Protein AF-A0A843EDJ7-F1 (afdb_monomer)

Mean predicted aligned error: 5.67 Å

Radius of gyration: 24.54 Å; Cα contacts (8 Å, |Δi|>4): 533; chains: 1; bounding box: 53×50×72 Å

Secondary structure (DSSP, 8-state):
-GGG--SHHHHHHHHHHHHHHT--HHHHHHHHHHHHHHHHTT-B--STTT--B-HHHHHHHHHHHTSHHHHHHHHTT--TTEEE-SS---S---SSEEEB-SS-TT-BTTTT--HHHHHHHHHHHHHHHHS--GGGTSPPPPPPPPHHHHHHHHHHHT-EEEEEEEEPPSS-HHHHHHHHHHHHHHHHHHHHHTT--EEEEEEEE-SSEEEEEEEES-SB--SEEEEEEEETTSTTHHHHHHHHTT-TT---EEETTEEEEEEE-S-SBHHHHHHHHGGGS---TTS-GGG-EEEEHHHHHHHS-HHHHHHHHS---TT--

pLDDT: mean 93.81, std 7.95, range [43.75, 98.75]

Structure (mmCIF, N/CA/C/O backbone):
data_AF-A0A843EDJ7-F1
#
_entry.id   AF-A0A843EDJ7-F1
#
loop_
_atom_site.group_PDB
_atom_site.id
_atom_site.type_symbol
_atom_site.label_atom_id
_atom_site.label_alt_id
_atom_site.label_comp_id
_atom_site.label_asym_id
_atom_site.label_entity_id
_atom_site.label_seq_id
_atom_site.pdbx_PDB_ins_code
_atom_site.Cartn_x
_atom_site.Cartn_y
_atom_site.Cartn_z
_atom_site.occupancy
_atom_site.B_iso_or_equiv
_atom_site.auth_seq_id
_atom_site.auth_comp_id
_atom_site.auth_asym_id
_atom_site.auth_atom_id
_atom_site.pdbx_PDB_model_num
ATOM 1 N N . THR A 1 1 ? -25.931 28.142 12.459 1.00 43.75 1 THR A N 1
ATOM 2 C CA . THR A 1 1 ? -26.693 27.066 11.787 1.00 43.75 1 THR A CA 1
ATOM 3 C C . THR A 1 1 ? -25.743 26.273 10.904 1.00 43.75 1 THR A C 1
ATOM 5 O O . THR A 1 1 ? -24.785 26.873 10.424 1.00 43.75 1 THR A O 1
ATOM 8 N N . PRO A 1 2 ? -25.980 24.969 10.667 1.00 52.38 2 PRO A N 1
ATOM 9 C CA . PRO A 1 2 ? -25.147 24.134 9.782 1.00 52.38 2 PRO A CA 1
ATOM 10 C C . PRO A 1 2 ? -24.945 24.718 8.366 1.00 52.38 2 PRO A C 1
ATOM 12 O O . PRO A 1 2 ? -23.978 24.397 7.685 1.00 52.38 2 PRO A O 1
ATOM 15 N N . ASN A 1 3 ? -25.801 25.664 7.959 1.00 47.88 3 ASN A N 1
ATOM 16 C CA . ASN A 1 3 ? -25.783 26.363 6.668 1.00 47.88 3 ASN A CA 1
ATOM 17 C C . ASN A 1 3 ? -24.549 27.248 6.367 1.00 47.88 3 ASN A C 1
ATOM 19 O O . ASN A 1 3 ? -24.517 27.863 5.304 1.00 47.88 3 ASN A O 1
ATOM 23 N N . HIS A 1 4 ? -23.540 27.337 7.244 1.00 52.66 4 HIS A N 1
ATOM 24 C CA . HIS A 1 4 ? -22.309 28.117 6.996 1.00 52.66 4 HIS A CA 1
ATOM 25 C C . HIS A 1 4 ? -21.011 27.296 7.012 1.00 52.66 4 HIS A C 1
ATOM 27 O O . HIS A 1 4 ? -19.921 27.864 7.020 1.00 52.66 4 HIS A O 1
ATOM 33 N N . ILE A 1 5 ? -21.105 25.969 6.969 1.00 57.78 5 ILE A N 1
ATOM 34 C CA . ILE A 1 5 ? -19.938 25.091 6.880 1.00 57.78 5 ILE A CA 1
ATOM 35 C C . ILE A 1 5 ? -19.311 25.205 5.478 1.00 57.78 5 ILE A C 1
ATOM 37 O O . ILE A 1 5 ? -19.917 24.784 4.493 1.00 57.78 5 ILE A O 1
ATOM 41 N N . ARG A 1 6 ? -18.090 25.751 5.376 1.00 56.22 6 ARG A N 1
ATOM 42 C CA . ARG A 1 6 ? -17.356 25.881 4.098 1.00 56.22 6 ARG A CA 1
ATOM 43 C C . ARG A 1 6 ? -16.129 24.980 4.006 1.00 56.22 6 ARG A C 1
ATOM 45 O O . ARG A 1 6 ? -15.780 24.557 2.909 1.00 56.22 6 ARG A O 1
ATOM 52 N N . THR A 1 7 ? -15.496 24.658 5.131 1.00 58.22 7 THR A N 1
ATOM 53 C CA . THR A 1 7 ? -14.277 23.837 5.178 1.00 58.22 7 THR A CA 1
ATOM 54 C C . THR A 1 7 ? -14.405 22.672 6.160 1.00 58.22 7 THR A C 1
ATOM 56 O O . THR A 1 7 ? -15.315 22.634 6.987 1.00 58.22 7 THR A O 1
ATOM 59 N N . SER A 1 8 ? -13.474 21.715 6.098 1.00 62.38 8 SER A N 1
ATOM 60 C CA . SER A 1 8 ? -13.369 20.634 7.090 1.00 62.38 8 SER A CA 1
ATOM 61 C C . SER A 1 8 ? -13.120 21.154 8.512 1.00 62.38 8 SER A C 1
ATOM 63 O O . SER A 1 8 ? -13.536 20.506 9.466 1.00 62.38 8 SER A O 1
ATOM 65 N N . VAL A 1 9 ? -12.477 22.320 8.658 1.00 62.47 9 VAL A N 1
ATOM 66 C CA . VAL A 1 9 ? -12.154 22.930 9.960 1.00 62.47 9 VAL A CA 1
ATOM 67 C C . VAL A 1 9 ? -13.404 23.511 10.621 1.00 62.47 9 VAL A C 1
ATOM 69 O O . VAL A 1 9 ? -13.600 23.320 11.819 1.00 62.47 9 VAL A O 1
ATOM 72 N N . ASP A 1 10 ? -14.300 24.116 9.835 1.00 64.62 10 ASP A N 1
ATOM 73 C CA . ASP A 1 10 ? -15.561 24.693 10.333 1.00 64.62 10 ASP A CA 1
ATOM 74 C C . ASP A 1 10 ? -16.529 23.628 10.885 1.00 64.62 10 ASP A C 1
ATOM 76 O O . ASP A 1 10 ? -17.466 23.950 11.614 1.00 64.62 10 ASP A O 1
ATOM 80 N N . ARG A 1 11 ? -16.312 22.351 10.537 1.00 73.56 11 ARG A N 1
ATOM 81 C CA . ARG A 1 11 ? -17.131 21.200 10.962 1.00 73.56 11 ARG A CA 1
ATOM 82 C C . ARG A 1 11 ? -16.704 20.625 12.304 1.00 73.56 11 ARG A C 1
ATOM 84 O O . ARG A 1 11 ? -17.527 20.046 13.004 1.00 73.56 11 ARG A O 1
ATOM 91 N N . THR A 1 12 ? -15.428 20.772 12.659 1.00 77.31 12 THR A N 1
ATOM 92 C CA . THR A 1 12 ? -14.825 20.134 13.838 1.00 77.31 12 THR A CA 1
ATOM 93 C C . THR A 1 12 ? -15.579 20.420 15.143 1.00 77.31 12 THR A C 1
ATOM 95 O O . THR A 1 12 ? -15.793 19.462 15.886 1.00 77.31 12 THR A O 1
ATOM 98 N N . PRO A 1 13 ? -16.049 21.656 15.426 1.00 80.88 13 PRO A N 1
ATOM 99 C CA . PRO A 1 13 ? -16.837 21.919 16.632 1.00 80.88 13 PRO A CA 1
ATOM 100 C C . PRO A 1 13 ? -18.149 21.126 16.657 1.00 80.88 13 PRO A C 1
ATOM 102 O O . PRO A 1 13 ? -18.462 20.481 17.650 1.00 80.88 13 PRO A O 1
ATOM 105 N N . PHE A 1 14 ? -18.868 21.080 15.532 1.00 84.31 14 PHE A N 1
ATOM 106 C CA . PHE A 1 14 ? -20.130 20.348 15.428 1.00 84.31 14 PHE A CA 1
ATOM 107 C C . PHE A 1 14 ? -19.942 18.830 15.516 1.00 84.31 14 PHE A C 1
ATOM 109 O O . PHE A 1 14 ? -20.770 18.143 16.108 1.00 84.31 14 PHE A O 1
ATOM 116 N N . HIS A 1 15 ? -18.849 18.292 14.964 1.00 88.75 15 HIS A N 1
ATOM 117 C CA . HIS A 1 15 ? -18.506 16.882 15.150 1.00 88.75 15 HIS A CA 1
ATOM 118 C C . HIS A 1 15 ? -18.239 16.574 16.626 1.00 88.75 15 HIS A C 1
ATOM 120 O O . HIS A 1 15 ? -18.760 15.587 17.138 1.00 88.75 15 HIS A O 1
ATOM 126 N N . ALA A 1 16 ? -17.458 17.414 17.314 1.00 86.06 16 ALA A N 1
ATOM 127 C CA . ALA A 1 16 ? -17.164 17.230 18.732 1.00 86.06 16 ALA A CA 1
ATOM 128 C C . ALA A 1 16 ? -18.447 17.265 19.575 1.00 86.06 16 ALA A C 1
ATOM 130 O O . ALA A 1 16 ? -18.682 16.346 20.361 1.00 86.06 16 ALA A O 1
ATOM 131 N N . ASP A 1 17 ? -19.312 18.256 19.346 1.00 89.88 17 ASP A N 1
ATOM 132 C CA . ASP A 1 17 ? -20.608 18.369 20.019 1.00 89.88 17 ASP A CA 1
ATOM 133 C C . ASP A 1 17 ? -21.490 17.144 19.756 1.00 89.88 17 ASP A C 1
ATOM 135 O O . ASP A 1 17 ? -22.107 16.612 20.681 1.00 89.88 17 ASP A O 1
ATOM 139 N N . TYR A 1 18 ? -21.526 16.646 18.514 1.00 91.56 18 TYR A N 1
ATOM 140 C CA . TYR A 1 18 ? -22.277 15.438 18.180 1.00 91.56 18 TYR A CA 1
ATOM 141 C C . TYR A 1 18 ? -21.798 14.241 19.004 1.00 91.56 18 TYR A C 1
ATOM 143 O O . TYR A 1 18 ? -22.605 13.567 19.640 1.00 91.56 18 TYR A O 1
ATOM 151 N N . ILE A 1 19 ? -20.487 13.996 19.045 1.00 92.62 19 ILE A N 1
ATOM 152 C CA . ILE A 1 19 ? -19.914 12.865 19.783 1.00 92.62 19 ILE A CA 1
ATOM 153 C C . ILE A 1 19 ? -20.167 12.996 21.287 1.00 92.62 19 ILE A C 1
ATOM 155 O O . ILE A 1 19 ? -20.560 12.019 21.926 1.00 92.62 19 ILE A O 1
ATOM 159 N N . ILE A 1 20 ? -19.992 14.188 21.864 1.00 90.38 20 ILE A N 1
ATOM 160 C CA . ILE A 1 20 ? -20.218 14.423 23.298 1.00 90.38 20 ILE A CA 1
ATOM 161 C C . ILE A 1 20 ? -21.671 14.118 23.676 1.00 90.38 20 ILE A C 1
ATOM 163 O O . ILE A 1 20 ? -21.905 13.451 24.683 1.00 90.38 20 ILE A O 1
ATOM 167 N N . ASN A 1 21 ? -22.630 14.543 22.852 1.00 92.94 21 ASN A N 1
ATOM 168 C CA . ASN A 1 21 ? -24.059 14.366 23.120 1.00 92.94 21 ASN A CA 1
ATOM 169 C C . ASN A 1 21 ? -24.576 12.941 22.859 1.00 92.94 21 ASN A C 1
ATOM 171 O O . ASN A 1 21 ? -25.660 12.597 23.324 1.00 92.94 21 ASN A O 1
ATOM 175 N N . HIS A 1 22 ? -23.812 12.108 22.147 1.00 93.31 22 HIS A N 1
ATOM 176 C CA . HIS A 1 22 ? -24.195 10.737 21.788 1.00 93.31 22 HIS A CA 1
ATOM 177 C C . HIS A 1 22 ? -23.299 9.668 22.431 1.00 93.31 22 HIS A C 1
ATOM 179 O O . HIS A 1 22 ? -23.307 8.516 21.996 1.00 93.31 22 HIS A O 1
ATOM 185 N N . THR A 1 23 ? -22.513 10.023 23.456 1.00 93.75 23 THR A N 1
ATOM 186 C CA . THR A 1 23 ? -21.641 9.072 24.162 1.00 93.75 23 THR A CA 1
ATOM 187 C C . THR A 1 23 ? -21.770 9.156 25.678 1.00 93.75 23 THR A C 1
ATOM 189 O O . THR A 1 23 ? -21.695 10.231 26.271 1.00 93.75 23 THR A O 1
ATOM 192 N N . ASP A 1 24 ? -21.881 7.990 26.314 1.00 93.94 24 ASP A N 1
ATOM 193 C CA . ASP A 1 24 ? -21.681 7.809 27.751 1.00 93.94 24 ASP A CA 1
ATOM 194 C C . ASP A 1 24 ? -20.263 7.278 28.047 1.00 93.94 24 ASP A C 1
ATOM 196 O O . ASP A 1 24 ? -19.440 7.090 27.146 1.00 93.94 24 ASP A O 1
ATOM 200 N N . GLU A 1 25 ? -19.937 7.076 29.325 1.00 93.56 25 GLU A N 1
ATOM 201 C CA . GLU A 1 25 ? -18.613 6.593 29.740 1.00 93.56 25 GLU A CA 1
ATOM 202 C C . GLU A 1 25 ? -18.281 5.214 29.153 1.00 93.56 25 GLU A C 1
ATOM 204 O O . GLU A 1 25 ? -17.191 5.018 28.611 1.00 93.56 25 GLU A O 1
ATOM 209 N N . LYS A 1 26 ? -19.249 4.292 29.162 1.00 95.62 26 LYS A N 1
ATOM 210 C CA . LYS A 1 26 ? -19.084 2.937 28.630 1.00 95.62 26 LYS A CA 1
ATOM 211 C C . LYS A 1 26 ? -18.805 2.952 27.127 1.00 95.62 26 LYS A C 1
ATOM 213 O O . LYS A 1 26 ? -17.900 2.269 26.652 1.00 95.62 26 LYS A O 1
ATOM 218 N N . LEU A 1 27 ? -19.548 3.754 26.370 1.00 96.50 27 LEU A N 1
ATOM 219 C CA . LEU A 1 27 ? -19.375 3.861 24.928 1.00 96.50 27 LEU A CA 1
ATOM 220 C C . LEU A 1 27 ? -18.034 4.514 24.569 1.00 96.50 27 LEU A C 1
ATOM 222 O O . LEU A 1 27 ? -17.436 4.163 23.555 1.00 96.50 27 LEU A O 1
ATOM 226 N N . ARG A 1 28 ? -17.509 5.416 25.410 1.00 96.75 28 ARG A N 1
ATOM 227 C CA . ARG A 1 28 ? -16.155 5.972 25.234 1.00 96.75 28 ARG A CA 1
ATOM 228 C C . ARG A 1 28 ? -15.072 4.904 25.385 1.00 96.75 28 ARG A C 1
ATOM 230 O O . ARG A 1 28 ? -14.089 4.952 24.644 1.00 96.75 28 ARG A O 1
ATOM 237 N N . ASP A 1 29 ? -15.247 3.937 26.281 1.00 97.81 29 ASP A N 1
ATOM 238 C CA . ASP A 1 29 ? -14.332 2.795 26.393 1.00 97.81 29 ASP A CA 1
ATOM 239 C C . ASP A 1 29 ? -14.411 1.877 25.173 1.00 97.81 29 ASP A C 1
ATOM 241 O O . ASP A 1 29 ? -13.375 1.517 24.610 1.00 97.81 29 ASP A O 1
ATOM 245 N N . ASP A 1 30 ? -15.616 1.600 24.677 1.00 98.38 30 ASP A N 1
ATOM 246 C CA . ASP A 1 30 ? -15.806 0.853 23.430 1.00 98.38 30 ASP A CA 1
ATOM 247 C C . ASP A 1 30 ? -15.187 1.568 22.217 1.00 98.38 30 ASP A C 1
ATOM 249 O O . ASP A 1 30 ? -14.592 0.929 21.349 1.00 98.38 30 ASP A O 1
ATOM 253 N N . ILE A 1 31 ? -15.255 2.902 22.159 1.00 98.25 31 ILE A N 1
ATOM 254 C CA . ILE A 1 31 ? -14.598 3.705 21.118 1.00 98.25 31 ILE A CA 1
ATOM 255 C C . ILE A 1 31 ? -13.076 3.553 21.202 1.00 98.25 31 ILE A C 1
ATOM 257 O O . ILE A 1 31 ? -12.412 3.385 20.176 1.00 98.25 31 ILE A O 1
ATOM 261 N N . ARG A 1 32 ? -12.497 3.612 22.408 1.00 98.19 32 ARG A N 1
ATOM 262 C CA . ARG A 1 32 ? -11.053 3.390 22.608 1.00 98.19 32 ARG A CA 1
ATOM 263 C C . ARG A 1 32 ? -10.662 1.984 22.167 1.00 98.19 32 ARG A C 1
ATOM 265 O O . ARG A 1 32 ? -9.638 1.828 21.499 1.00 98.19 32 ARG A O 1
ATOM 272 N N . LEU A 1 33 ? -11.494 0.992 22.481 1.00 98.19 33 LEU A N 1
ATOM 273 C CA . LEU A 1 33 ? -11.301 -0.395 22.083 1.00 98.19 33 LEU A CA 1
ATOM 274 C C . LEU A 1 33 ? -11.358 -0.556 20.558 1.00 98.19 33 LEU A C 1
ATOM 276 O O . LEU A 1 33 ? -10.449 -1.152 19.988 1.00 98.19 33 LEU A O 1
ATOM 280 N N . MET A 1 34 ? -12.334 0.062 19.883 1.00 98.62 34 MET A N 1
ATOM 281 C CA . MET A 1 34 ? -12.441 0.078 18.419 1.00 98.62 34 MET A CA 1
ATOM 282 C C . MET A 1 34 ? -11.221 0.726 17.760 1.00 98.62 34 MET A C 1
ATOM 284 O O . MET A 1 34 ? -10.625 0.153 16.850 1.00 98.62 34 MET A O 1
ATOM 288 N N . LYS A 1 35 ? -10.798 1.900 18.244 1.00 98.44 35 LYS A N 1
ATOM 289 C CA . LYS A 1 35 ? -9.592 2.570 17.735 1.00 98.44 35 LYS A CA 1
ATOM 290 C C . LYS A 1 35 ? -8.356 1.697 17.932 1.00 98.44 35 LYS A C 1
ATOM 292 O O . LYS A 1 35 ? -7.516 1.618 17.042 1.00 98.44 35 LYS A O 1
ATOM 297 N N . ARG A 1 36 ? -8.230 1.035 19.087 1.00 98.44 36 ARG A N 1
ATOM 298 C CA . ARG A 1 36 ? -7.104 0.138 19.363 1.00 98.44 36 ARG A CA 1
A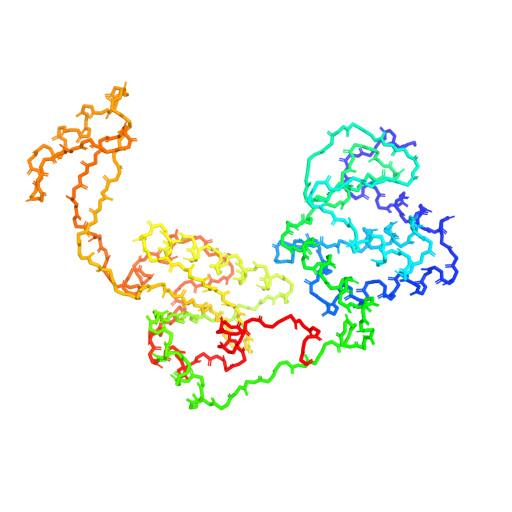TOM 299 C C . ARG A 1 36 ? -7.138 -1.112 18.484 1.00 98.44 36 ARG A C 1
ATOM 301 O O . ARG A 1 36 ? -6.081 -1.493 17.997 1.00 98.44 36 ARG A O 1
ATOM 308 N N . PHE A 1 37 ? -8.314 -1.691 18.252 1.00 98.56 37 PHE A N 1
ATOM 309 C CA . PHE A 1 37 ? -8.517 -2.802 17.322 1.00 98.56 37 PHE A CA 1
ATOM 310 C C . PHE A 1 37 ? -8.051 -2.408 15.922 1.00 98.56 37 PHE A C 1
ATOM 312 O O . PHE A 1 37 ? -7.106 -2.992 15.414 1.00 98.56 37 PHE A O 1
ATOM 319 N N . MET A 1 38 ? -8.612 -1.334 15.354 1.00 98.38 38 MET A N 1
ATOM 320 C CA . MET A 1 38 ? -8.251 -0.845 14.016 1.00 98.38 38 MET A CA 1
ATOM 321 C C . MET A 1 38 ? -6.762 -0.490 13.886 1.00 98.38 38 MET A C 1
ATOM 323 O O . MET A 1 38 ? -6.174 -0.699 12.829 1.00 98.38 38 MET A O 1
ATOM 327 N N . LYS A 1 39 ? -6.123 0.013 14.952 1.00 96.75 39 LYS A N 1
ATOM 328 C CA . LYS A 1 39 ? -4.663 0.201 14.978 1.00 96.75 39 LYS A CA 1
ATOM 329 C C . LYS A 1 39 ? -3.911 -1.127 14.939 1.00 96.75 39 LYS A C 1
ATOM 331 O O . LYS A 1 39 ? -2.952 -1.240 14.188 1.00 96.75 39 LYS A O 1
ATOM 336 N N . GLY A 1 40 ? -4.330 -2.113 15.732 1.00 96.88 40 GLY A N 1
ATOM 337 C CA . GLY A 1 40 ? -3.689 -3.428 15.782 1.00 96.88 40 GLY A CA 1
ATOM 338 C C . GLY A 1 40 ? -3.774 -4.185 14.458 1.00 96.88 40 GLY A C 1
ATOM 339 O O . GLY A 1 40 ? -2.803 -4.810 14.053 1.00 96.88 40 GLY A O 1
ATOM 340 N N . ILE A 1 41 ? -4.884 -4.053 13.735 1.00 97.19 41 ILE A N 1
ATOM 341 C CA . ILE A 1 41 ? -5.084 -4.694 12.425 1.00 97.19 41 ILE A CA 1
ATOM 342 C C . ILE A 1 41 ? -4.597 -3.840 11.238 1.00 97.19 41 ILE A C 1
ATOM 344 O O . ILE A 1 41 ? -4.771 -4.237 10.088 1.00 97.19 41 ILE A O 1
ATOM 348 N N . GLY A 1 42 ? -4.027 -2.655 11.489 1.00 94.81 42 GLY A N 1
ATOM 349 C CA . GLY A 1 42 ? -3.471 -1.785 10.447 1.00 94.81 42 GLY A CA 1
ATOM 350 C C . GLY A 1 42 ? -4.508 -1.151 9.512 1.00 94.81 42 GLY A C 1
ATOM 351 O O . GLY A 1 42 ? -4.271 -1.061 8.309 1.00 94.81 42 GLY A O 1
ATOM 352 N N . THR A 1 43 ? -5.671 -0.747 10.033 1.00 97.19 43 THR A N 1
ATOM 353 C CA . THR A 1 43 ? -6.732 -0.063 9.264 1.00 97.19 43 THR A CA 1
ATOM 354 C C . THR A 1 43 ? -7.090 1.323 9.809 1.00 97.19 43 THR A C 1
ATOM 356 O O . THR A 1 43 ? -7.934 2.006 9.232 1.00 97.19 43 THR A O 1
ATOM 359 N N . TYR A 1 44 ? -6.495 1.750 10.925 1.00 96.31 44 TYR A N 1
ATOM 360 C CA . TYR A 1 44 ? -6.736 3.062 11.532 1.00 96.31 44 TYR A CA 1
ATOM 361 C C . TYR A 1 44 ? -5.861 4.145 10.901 1.00 96.31 44 TYR A C 1
ATOM 363 O O . TYR A 1 44 ? -4.644 4.009 10.936 1.00 96.31 44 TYR A O 1
ATOM 371 N N . GLY A 1 45 ? -6.473 5.238 10.441 1.00 92.56 45 GLY A N 1
ATOM 372 C CA . GLY A 1 45 ? -5.771 6.354 9.802 1.00 92.56 45 GLY A CA 1
ATOM 373 C C . GLY A 1 45 ? -6.415 6.757 8.480 1.00 92.56 45 GLY A C 1
ATOM 374 O O . GLY A 1 45 ? -6.812 5.893 7.710 1.00 92.56 45 GLY A O 1
ATOM 375 N N . ALA A 1 46 ? -6.566 8.054 8.214 1.00 89.12 46 ALA A N 1
ATOM 376 C CA . ALA A 1 46 ? -7.139 8.574 6.958 1.00 89.12 46 ALA A CA 1
ATOM 377 C C . ALA A 1 46 ? -6.084 9.205 6.031 1.00 89.12 46 ALA A C 1
ATOM 379 O O . ALA A 1 46 ? -6.414 9.771 4.988 1.00 89.12 46 ALA A O 1
ATO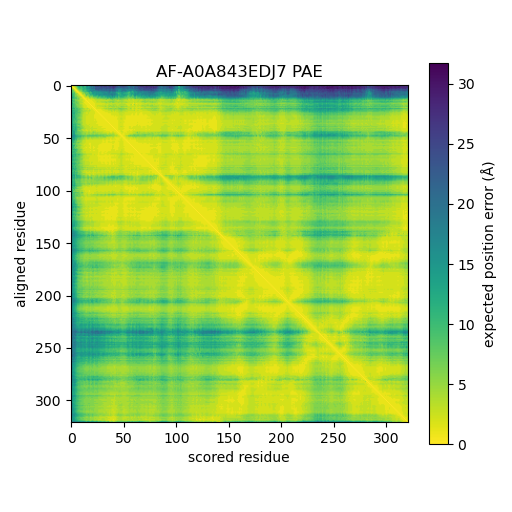M 380 N N . GLU A 1 47 ? -4.827 9.129 6.442 1.00 85.19 47 GLU A N 1
ATOM 381 C CA . GLU A 1 47 ? -3.639 9.526 5.711 1.00 85.19 47 GLU A CA 1
ATOM 382 C C . GLU A 1 47 ? -3.419 8.667 4.444 1.00 85.19 47 GLU A C 1
ATOM 384 O O . GLU A 1 47 ? -3.924 7.542 4.363 1.00 85.19 47 GLU A O 1
ATOM 389 N N . PRO A 1 48 ? -2.727 9.192 3.409 1.00 75.56 48 PRO A N 1
ATOM 390 C CA . PRO A 1 48 ? -2.620 8.536 2.098 1.00 75.56 48 PRO A CA 1
ATOM 391 C C . PRO A 1 48 ? -1.908 7.177 2.067 1.00 75.56 48 PRO A C 1
ATOM 393 O O . PRO A 1 48 ? -2.113 6.420 1.123 1.00 75.56 48 PRO A O 1
ATOM 396 N N . ASP A 1 49 ? -1.069 6.878 3.048 1.00 75.44 49 ASP A N 1
ATOM 397 C CA . ASP A 1 49 ? -0.367 5.604 3.212 1.00 75.44 49 ASP A CA 1
ATOM 398 C C . ASP A 1 49 ? -1.284 4.525 3.811 1.00 75.44 49 ASP A C 1
ATOM 400 O O . ASP A 1 49 ? -1.294 3.394 3.323 1.00 75.44 49 ASP A O 1
ATOM 404 N N . VAL A 1 50 ? -2.138 4.880 4.781 1.00 84.19 50 VAL A N 1
ATOM 405 C CA . VAL A 1 50 ? -3.091 3.934 5.395 1.00 84.19 50 VAL A CA 1
ATOM 406 C C . VAL A 1 50 ? -4.388 3.797 4.591 1.00 84.19 50 VAL A C 1
ATOM 408 O O . VAL A 1 50 ? -4.927 2.694 4.454 1.00 84.19 50 VAL A O 1
ATOM 411 N N . ARG A 1 51 ? -4.921 4.911 4.068 1.00 92.06 51 ARG A N 1
ATOM 412 C CA . ARG A 1 51 ? -6.212 4.981 3.349 1.00 92.06 51 ARG A CA 1
ATOM 413 C C . ARG A 1 51 ? -7.320 4.222 4.087 1.00 92.06 51 ARG A C 1
ATOM 415 O O . ARG A 1 51 ? -7.988 3.348 3.532 1.00 92.06 51 ARG A O 1
ATOM 422 N N . GLY A 1 52 ? -7.456 4.490 5.379 1.00 95.62 52 GLY A N 1
ATOM 423 C CA . GLY A 1 52 ? -8.295 3.726 6.292 1.00 95.62 52 GLY A CA 1
ATOM 424 C C . GLY A 1 52 ? -9.300 4.567 7.067 1.00 95.62 52 GLY A C 1
ATOM 425 O O . GLY A 1 52 ? -9.853 5.560 6.587 1.00 95.62 52 GLY A O 1
ATOM 426 N N . PHE A 1 53 ? -9.597 4.105 8.277 1.00 97.88 53 PHE A N 1
ATOM 427 C CA . PHE A 1 53 ? -10.672 4.616 9.110 1.00 97.88 53 PHE A CA 1
ATOM 428 C C . PHE A 1 53 ? -10.173 5.774 9.979 1.00 97.88 53 PHE A C 1
ATOM 430 O O . PHE A 1 53 ? -9.335 5.593 10.862 1.00 97.88 53 PHE A O 1
ATOM 437 N N . SER A 1 54 ? -10.718 6.976 9.758 1.00 96.75 54 SER A N 1
ATOM 438 C CA . SER A 1 54 ? -10.429 8.139 10.609 1.00 96.75 54 SER A CA 1
ATOM 439 C C . SER A 1 54 ? -10.926 7.935 12.046 1.00 96.75 54 SER A C 1
ATOM 441 O O . SER A 1 54 ? -11.873 7.184 12.291 1.00 96.75 54 SER A O 1
ATOM 443 N N . GLY A 1 55 ? -10.350 8.668 13.004 1.00 96.00 55 GLY A N 1
ATOM 444 C CA . GLY A 1 55 ? -10.808 8.638 14.398 1.00 96.00 55 GLY A CA 1
ATOM 445 C C . GLY A 1 55 ? -12.299 8.955 14.553 1.00 96.00 55 GLY A C 1
ATOM 446 O O . GLY A 1 55 ? -12.991 8.251 15.285 1.00 96.00 55 GLY A O 1
ATOM 447 N N . TYR A 1 56 ? -12.800 9.936 13.797 1.00 96.25 56 TYR A N 1
ATOM 448 C CA . TYR A 1 56 ? -14.220 10.293 13.782 1.00 96.25 56 TYR A CA 1
ATOM 449 C C . TYR A 1 56 ? -15.094 9.165 13.213 1.00 96.25 56 TYR A C 1
ATOM 451 O O . TYR A 1 56 ? -16.123 8.829 13.789 1.00 96.25 56 TYR A O 1
ATOM 459 N N . LEU A 1 57 ? -14.657 8.501 12.136 1.00 97.75 57 LEU A N 1
ATOM 460 C CA . LEU A 1 57 ? -15.376 7.344 11.596 1.00 97.75 57 LEU A CA 1
ATOM 461 C C . LEU A 1 57 ? -15.452 6.190 12.609 1.00 97.75 57 LEU A C 1
ATOM 463 O O . LEU A 1 57 ? -16.505 5.571 12.750 1.00 97.75 57 LEU A O 1
ATOM 467 N N . CYS A 1 58 ? -14.365 5.921 13.341 1.00 97.75 58 CYS A N 1
ATOM 468 C CA . CYS A 1 58 ? -14.343 4.899 14.394 1.00 97.75 58 CYS A CA 1
ATOM 469 C C . CYS A 1 58 ? -15.395 5.184 15.476 1.00 97.75 58 CYS A C 1
ATOM 471 O O . CYS A 1 58 ? -16.100 4.278 15.927 1.00 97.75 58 CYS A O 1
ATOM 473 N N . GLU A 1 59 ? -15.501 6.450 15.887 1.00 97.62 59 GLU A N 1
ATOM 474 C CA . GLU A 1 59 ? -16.478 6.906 16.874 1.00 97.62 59 GLU A CA 1
ATOM 475 C C . GLU A 1 59 ? -17.907 6.700 16.366 1.00 97.62 59 GLU A C 1
ATOM 477 O O . GLU A 1 59 ? -18.701 6.036 17.030 1.00 97.62 59 GLU A O 1
ATOM 482 N N . LEU A 1 60 ? -18.210 7.168 15.152 1.00 98.06 60 LEU A N 1
ATOM 483 C CA . LEU A 1 60 ? -19.541 7.042 14.556 1.00 98.06 60 LEU A CA 1
ATOM 484 C C . LEU A 1 60 ? -19.977 5.589 14.346 1.00 98.06 60 LEU A C 1
ATOM 486 O O . LEU A 1 60 ? -21.133 5.258 14.603 1.00 98.06 60 LEU A O 1
ATOM 490 N N . ILE A 1 61 ? -19.075 4.708 13.903 1.00 98.25 61 ILE A N 1
ATOM 491 C CA . ILE A 1 61 ? -19.363 3.272 13.760 1.00 98.25 61 ILE A CA 1
ATOM 492 C C . ILE A 1 61 ? -19.744 2.675 15.119 1.00 98.25 61 ILE A C 1
ATOM 494 O O . ILE A 1 61 ? -20.729 1.942 15.224 1.00 98.25 61 ILE A O 1
ATOM 498 N N . THR A 1 62 ? -18.981 3.005 16.161 1.00 98.19 62 THR A N 1
ATOM 499 C CA . THR A 1 62 ? -19.212 2.479 17.511 1.00 98.19 62 THR A CA 1
ATOM 500 C C . THR A 1 62 ? -20.529 3.001 18.087 1.00 98.19 62 THR A C 1
ATOM 502 O O . THR A 1 62 ? -21.304 2.217 18.633 1.00 98.19 62 THR A O 1
ATOM 505 N N . ILE A 1 63 ? -20.831 4.290 17.888 1.00 97.56 63 ILE A N 1
ATOM 506 C CA . ILE A 1 63 ? -22.108 4.911 18.271 1.00 97.56 63 ILE A CA 1
ATOM 507 C C . ILE A 1 63 ? -23.274 4.253 17.534 1.00 97.56 63 ILE A C 1
ATOM 509 O O . ILE A 1 63 ? -24.237 3.827 18.169 1.00 97.56 63 ILE A O 1
ATOM 513 N N . LYS A 1 64 ? -23.176 4.098 16.206 1.00 97.44 64 LYS A N 1
ATOM 514 C CA . LYS A 1 64 ? -24.251 3.541 15.371 1.00 97.44 64 LYS A CA 1
ATOM 515 C C . LYS A 1 64 ? -24.724 2.173 15.853 1.00 97.44 64 LYS A C 1
ATOM 517 O O . LYS A 1 64 ? -25.913 1.872 15.759 1.00 97.44 64 LYS A O 1
ATOM 522 N N . TYR A 1 65 ? -23.792 1.337 16.299 1.00 98.00 65 TYR A N 1
ATOM 523 C CA . TYR A 1 65 ? -24.082 -0.038 16.696 1.00 98.00 65 TYR A CA 1
ATOM 524 C C . TYR A 1 65 ? -24.119 -0.247 18.213 1.00 98.00 65 TYR A C 1
ATOM 526 O O . TYR A 1 65 ? -24.381 -1.365 18.648 1.00 98.00 65 TYR A O 1
ATOM 534 N N . GLY A 1 66 ? -23.918 0.806 19.010 1.00 97.00 66 GLY A N 1
ATOM 535 C CA . GLY A 1 66 ? -24.037 0.751 20.467 1.00 97.00 66 GLY A CA 1
ATOM 536 C C . GLY A 1 66 ? -22.930 -0.052 21.153 1.00 97.00 66 GLY A C 1
ATOM 537 O O . GLY A 1 66 ? -23.209 -0.767 22.115 1.00 97.00 66 GLY A O 1
ATOM 538 N N . GLY A 1 67 ? -21.697 0.025 20.643 1.00 97.94 67 GLY A N 1
ATOM 539 C CA . GLY A 1 67 ? -20.515 -0.570 21.276 1.00 97.94 67 GLY A CA 1
ATOM 540 C C . GLY A 1 67 ? -19.621 -1.379 20.336 1.00 97.94 67 GLY A C 1
ATOM 541 O O . GLY A 1 67 ? -19.982 -1.683 19.195 1.00 97.94 67 GLY A O 1
ATOM 542 N N . PHE A 1 68 ? -18.436 -1.750 20.829 1.00 98.56 68 PHE A N 1
ATOM 543 C CA . PHE A 1 68 ? -17.378 -2.380 20.033 1.00 98.56 68 PHE A CA 1
ATOM 544 C C . PHE A 1 68 ? -17.818 -3.723 19.437 1.00 98.56 68 PHE A C 1
ATOM 546 O O . PHE A 1 68 ? -17.766 -3.914 18.223 1.00 98.56 68 PHE A O 1
ATOM 553 N N . LEU A 1 69 ? -18.310 -4.643 20.274 1.00 98.44 69 LEU A N 1
ATOM 554 C CA . LEU A 1 69 ? -18.667 -5.995 19.832 1.00 98.44 69 LEU A CA 1
ATOM 555 C C . LEU A 1 69 ? -19.790 -5.985 18.783 1.00 98.44 69 LEU A C 1
ATOM 557 O O . LEU A 1 69 ? -19.754 -6.745 17.815 1.00 98.44 69 LEU A O 1
ATOM 561 N N . TRP A 1 70 ? -20.786 -5.114 18.953 1.00 98.50 70 TRP A N 1
ATOM 562 C CA . TRP A 1 70 ? -21.878 -4.971 17.991 1.00 98.50 70 TRP A CA 1
ATOM 563 C C . TRP A 1 70 ? -21.406 -4.357 16.679 1.00 98.50 70 TRP A C 1
ATOM 565 O O . TRP A 1 70 ? -21.803 -4.833 15.615 1.00 98.50 70 TRP A O 1
ATOM 575 N N . ALA A 1 71 ? -20.525 -3.359 16.744 1.00 98.56 71 ALA A N 1
ATOM 576 C CA . ALA A 1 71 ? -19.908 -2.789 15.560 1.00 98.56 71 ALA A CA 1
ATOM 577 C C . ALA A 1 71 ? -19.100 -3.832 14.776 1.00 98.56 71 ALA A C 1
ATOM 579 O O . ALA A 1 71 ? -19.292 -3.947 13.569 1.00 98.56 71 ALA A O 1
ATOM 580 N N . VAL A 1 72 ? -18.286 -4.651 15.448 1.00 98.69 72 VAL A N 1
ATOM 581 C CA . VAL A 1 72 ? -17.519 -5.740 14.816 1.00 98.69 72 VAL A CA 1
ATOM 582 C C . VAL A 1 72 ? -18.442 -6.781 14.170 1.00 98.69 72 VAL A C 1
ATOM 584 O O . VAL A 1 72 ? -18.259 -7.127 13.004 1.00 98.69 72 VAL A O 1
ATOM 587 N N . ARG A 1 73 ? -19.496 -7.229 14.871 1.00 98.75 73 ARG A N 1
ATOM 588 C CA . ARG A 1 73 ? -20.506 -8.159 14.317 1.00 98.75 73 ARG A CA 1
ATOM 589 C C . ARG A 1 73 ? -21.166 -7.632 13.050 1.00 98.75 73 ARG A C 1
ATOM 591 O O . ARG A 1 73 ? -21.438 -8.399 12.130 1.00 98.75 73 ARG A O 1
ATOM 598 N N . ARG A 1 74 ? -21.450 -6.331 13.007 1.00 98.44 74 ARG A N 1
ATOM 599 C CA . ARG A 1 74 ? -22.068 -5.687 11.844 1.00 98.44 74 ARG A CA 1
ATOM 600 C C . ARG A 1 74 ? -21.067 -5.484 10.715 1.00 98.44 74 ARG A C 1
ATOM 602 O O . ARG A 1 74 ? -21.407 -5.767 9.571 1.00 98.44 74 ARG A O 1
ATOM 609 N N . ALA A 1 75 ? -19.844 -5.076 11.034 1.00 98.31 75 ALA A N 1
ATOM 610 C CA . ALA A 1 75 ? -18.771 -4.905 10.065 1.00 98.31 75 ALA A CA 1
ATOM 611 C C . ALA A 1 75 ? -18.371 -6.218 9.378 1.00 98.31 75 ALA A C 1
ATOM 613 O O . ALA A 1 75 ? -18.147 -6.220 8.173 1.00 98.31 75 ALA A O 1
ATOM 614 N N . ALA A 1 76 ? -18.395 -7.351 10.086 1.00 98.50 76 ALA A N 1
ATOM 615 C CA . ALA A 1 76 ? -18.144 -8.675 9.505 1.00 98.50 76 ALA A CA 1
ATOM 616 C C . ALA A 1 76 ? -19.117 -9.051 8.363 1.00 98.50 76 ALA A C 1
ATOM 618 O O . ALA A 1 76 ? -18.815 -9.927 7.551 1.00 98.50 76 ALA A O 1
ATOM 619 N N . GLN A 1 77 ? -20.283 -8.396 8.290 1.00 98.25 77 GLN A N 1
ATOM 620 C CA . GLN A 1 77 ? -21.303 -8.598 7.253 1.00 98.25 77 GLN A CA 1
ATOM 621 C C . GLN A 1 77 ? -21.251 -7.546 6.136 1.00 98.25 77 GLN A C 1
ATOM 623 O O . GLN A 1 77 ? -22.047 -7.610 5.196 1.00 98.25 77 GLN A O 1
ATOM 628 N N . TRP A 1 78 ? -20.367 -6.552 6.237 1.00 98.50 78 TRP A N 1
ATOM 629 C CA . TRP A 1 78 ? -20.218 -5.548 5.194 1.00 98.50 78 TRP A CA 1
ATOM 630 C C . TRP A 1 78 ? -19.648 -6.152 3.910 1.00 98.50 78 TRP A C 1
ATOM 632 O O . TRP A 1 78 ? -19.014 -7.205 3.889 1.00 98.50 78 TRP A O 1
ATOM 642 N N . LYS A 1 79 ? -19.895 -5.435 2.820 1.00 97.44 79 LYS A N 1
ATOM 643 C CA . LYS A 1 79 ? -19.338 -5.664 1.486 1.00 97.44 79 LYS A CA 1
ATOM 644 C C . LYS A 1 79 ? -18.910 -4.340 0.864 1.00 97.44 79 LYS A C 1
ATOM 646 O O . LYS A 1 79 ? -19.371 -3.280 1.296 1.00 97.44 79 LYS A O 1
ATOM 651 N N . VAL A 1 80 ? -18.090 -4.392 -0.177 1.00 96.69 80 VAL A N 1
ATOM 652 C CA . VAL A 1 80 ? -17.773 -3.207 -0.983 1.00 96.69 80 VAL A CA 1
ATOM 653 C C . VAL A 1 80 ? -19.075 -2.566 -1.486 1.00 96.69 80 VAL A C 1
ATOM 655 O O . VAL A 1 80 ? -19.990 -3.255 -1.944 1.00 96.69 80 VAL A O 1
ATOM 658 N N . GLY A 1 81 ? -19.189 -1.249 -1.320 1.00 96.75 81 GLY A N 1
ATOM 659 C CA . GLY A 1 81 ? -20.394 -0.468 -1.604 1.00 96.75 81 GLY A CA 1
ATOM 660 C C . GLY A 1 81 ? -21.412 -0.415 -0.457 1.00 96.75 81 GLY A C 1
ATOM 661 O O . GLY A 1 81 ? -22.530 0.066 -0.654 1.00 96.75 81 GLY A O 1
ATOM 662 N N . THR A 1 82 ? -21.073 -0.899 0.745 1.00 98.00 82 THR A N 1
ATOM 663 C CA . THR A 1 82 ? -21.966 -0.793 1.912 1.00 98.00 82 THR A CA 1
ATOM 664 C C . THR A 1 82 ? -22.239 0.668 2.257 1.00 98.00 82 THR A C 1
ATOM 666 O O . THR A 1 82 ? -21.346 1.511 2.227 1.00 98.00 82 THR A O 1
ATOM 669 N N . THR A 1 83 ? -23.491 0.960 2.608 1.00 97.69 83 THR A N 1
ATOM 670 C CA . THR A 1 83 ? -23.956 2.296 2.984 1.00 97.69 83 THR A CA 1
ATOM 671 C C . THR A 1 83 ? -24.499 2.296 4.410 1.00 97.69 83 THR A C 1
ATOM 673 O O . THR A 1 83 ? -25.351 1.474 4.745 1.00 97.69 83 THR A O 1
ATOM 676 N N . VAL A 1 84 ? -24.035 3.231 5.238 1.00 97.38 84 VAL A N 1
ATOM 677 C CA . VAL A 1 84 ? -24.375 3.362 6.660 1.00 97.38 84 VAL A CA 1
ATOM 678 C C . VAL A 1 84 ? -24.750 4.813 6.971 1.00 97.38 84 VAL A C 1
ATOM 680 O O . VAL A 1 84 ? -24.134 5.744 6.460 1.00 97.38 84 VAL A O 1
ATOM 683 N N . PHE A 1 85 ? -25.764 5.011 7.812 1.00 95.94 85 PHE A N 1
ATOM 684 C CA . PHE A 1 85 ? -26.190 6.317 8.326 1.00 95.94 85 PHE A CA 1
ATOM 685 C C . PHE A 1 85 ? -26.745 6.158 9.748 1.00 95.94 85 PHE A C 1
ATOM 687 O O . PHE A 1 85 ? -27.259 5.086 10.085 1.00 95.94 85 PHE A O 1
ATOM 694 N N . ILE A 1 86 ? -26.634 7.189 10.593 1.00 92.62 86 ILE A N 1
ATOM 695 C CA . ILE A 1 86 ? -27.181 7.173 11.963 1.00 92.62 86 ILE A CA 1
ATOM 696 C C . ILE A 1 86 ? -28.626 7.665 11.960 1.00 92.62 86 ILE A C 1
ATOM 698 O O . ILE A 1 86 ? -29.510 6.870 12.271 1.00 92.62 86 ILE A O 1
ATOM 702 N N . GLU A 1 87 ? -28.839 8.918 11.555 1.00 85.88 87 GLU A N 1
ATOM 703 C CA . GLU A 1 87 ? -30.147 9.582 11.565 1.00 85.88 87 GLU A CA 1
ATOM 704 C C . GLU A 1 87 ? -30.831 9.496 10.203 1.00 85.88 87 GLU A C 1
ATOM 706 O O . GLU A 1 87 ? -31.795 8.752 10.031 1.00 85.88 87 GLU A O 1
ATOM 711 N N . GLU A 1 88 ? -30.288 10.200 9.210 1.00 87.19 88 GLU A N 1
ATOM 712 C CA . GLU A 1 88 ? -30.854 10.272 7.869 1.00 87.19 88 GLU A CA 1
ATOM 713 C C . GLU A 1 88 ? -29.839 9.927 6.781 1.00 87.19 88 GLU A C 1
ATOM 715 O O . GLU A 1 88 ? -28.625 10.075 6.932 1.00 87.19 88 GLU A O 1
ATOM 720 N N . LYS A 1 89 ? -30.369 9.449 5.656 1.00 89.56 89 LYS A N 1
ATOM 721 C CA . LYS A 1 89 ? -29.605 9.221 4.435 1.00 89.56 89 LYS A CA 1
ATOM 722 C C . LYS A 1 89 ? -29.655 10.491 3.581 1.00 89.56 89 LYS A C 1
ATOM 724 O O . LYS A 1 89 ? -30.736 11.021 3.339 1.00 89.56 89 LYS A O 1
ATOM 729 N N . GLY A 1 90 ? -28.499 10.952 3.110 1.00 89.56 90 GLY A N 1
ATOM 730 C CA . GLY A 1 90 ? -28.403 12.024 2.117 1.00 89.56 90 GLY A CA 1
ATOM 731 C C . GLY A 1 90 ? -28.460 11.516 0.674 1.00 89.56 90 GLY A C 1
ATOM 732 O O . GLY A 1 90 ? -28.865 10.381 0.403 1.00 89.56 90 GLY A O 1
ATOM 733 N N . GLU A 1 91 ? -27.996 12.351 -0.255 1.00 91.69 91 GLU A N 1
ATOM 734 C CA . GLU A 1 91 ? -27.908 11.993 -1.673 1.00 91.69 91 GLU A CA 1
ATOM 735 C C . GLU A 1 91 ? -26.990 10.776 -1.908 1.00 91.69 91 GLU A C 1
ATOM 737 O O . GLU A 1 91 ? -26.033 10.562 -1.152 1.00 91.69 91 GLU A O 1
ATOM 742 N N . PRO A 1 92 ? -27.251 9.937 -2.928 1.00 93.38 92 PRO A N 1
ATOM 743 C CA . PRO A 1 92 ? -26.423 8.770 -3.218 1.00 93.38 92 PRO A CA 1
ATOM 744 C C . PRO A 1 92 ? -24.958 9.137 -3.499 1.00 93.38 92 PRO A C 1
ATOM 746 O O . PRO A 1 92 ? -24.653 9.903 -4.409 1.00 93.38 92 PRO A O 1
ATOM 749 N N . MET A 1 93 ? -24.042 8.520 -2.752 1.00 95.31 93 MET A N 1
ATOM 750 C CA . MET A 1 93 ? -22.593 8.637 -2.947 1.00 95.31 93 MET A CA 1
ATOM 751 C C . MET A 1 93 ? -21.993 7.291 -3.365 1.00 95.31 93 MET A C 1
ATOM 753 O O . MET A 1 93 ? -22.600 6.238 -3.166 1.00 95.31 93 MET A O 1
ATOM 757 N N . LYS A 1 94 ? -20.786 7.321 -3.940 1.00 94.38 94 LYS A N 1
ATOM 758 C CA . LYS A 1 94 ? -20.018 6.124 -4.308 1.00 94.38 94 LYS A CA 1
ATOM 759 C C . LYS A 1 94 ? -18.734 6.044 -3.489 1.00 94.38 94 LYS A C 1
ATOM 761 O O . LYS A 1 94 ? -18.105 7.062 -3.216 1.00 94.38 94 LYS A O 1
ATOM 766 N N . GLY A 1 95 ? -18.347 4.829 -3.133 1.00 95.19 95 GLY A N 1
ATOM 767 C CA . GLY A 1 95 ? -17.102 4.515 -2.440 1.00 95.19 95 GLY A CA 1
ATOM 768 C C . GLY A 1 95 ? -17.129 3.079 -1.915 1.00 95.19 95 GLY A C 1
ATOM 769 O O . GLY A 1 95 ? -18.209 2.478 -1.883 1.00 95.19 95 GLY A O 1
ATOM 770 N N . PRO A 1 96 ? -15.982 2.525 -1.486 1.00 96.75 96 PRO A N 1
ATOM 771 C CA . PRO A 1 96 ? -15.938 1.187 -0.898 1.00 96.75 96 PRO A CA 1
ATOM 772 C C . PRO A 1 96 ? -16.838 1.074 0.337 1.00 96.75 96 PRO A C 1
ATOM 774 O O . PRO A 1 96 ? -17.558 0.092 0.504 1.00 96.75 96 PRO A O 1
ATOM 777 N N . LEU A 1 97 ? -16.857 2.12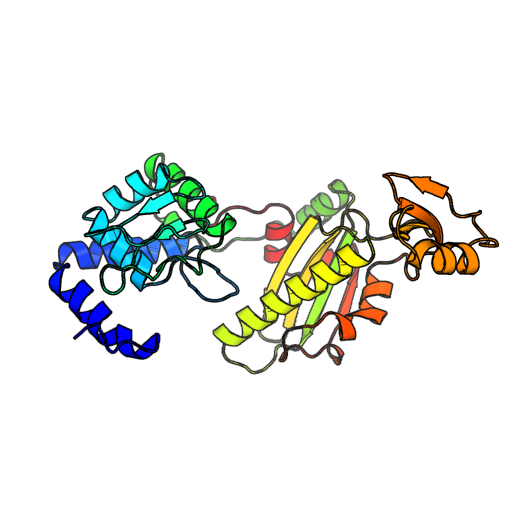8 1.153 1.00 98.25 97 LEU A N 1
ATOM 778 C CA . LEU A 1 97 ? -17.795 2.339 2.246 1.00 98.25 97 LEU A CA 1
ATOM 779 C C . LEU A 1 97 ? -18.368 3.754 2.130 1.00 98.25 97 LEU A C 1
ATOM 781 O O . LEU A 1 97 ? -17.631 4.726 1.949 1.00 98.25 97 LEU A O 1
ATOM 785 N N . VAL A 1 98 ? -19.686 3.876 2.259 1.00 98.06 98 VAL A N 1
ATOM 786 C CA . VAL A 1 98 ? -20.362 5.165 2.413 1.00 98.06 98 VAL A CA 1
ATOM 787 C C . VAL A 1 98 ? -20.892 5.248 3.833 1.00 98.06 98 VAL A C 1
ATOM 789 O O . VAL A 1 98 ? -21.790 4.498 4.203 1.00 98.06 98 VAL A O 1
ATOM 792 N N . PHE A 1 99 ? -20.347 6.164 4.628 1.00 97.81 99 PHE A N 1
ATOM 793 C CA . PHE A 1 99 ? -20.873 6.495 5.947 1.00 97.81 99 PHE A CA 1
ATOM 794 C C . PHE A 1 99 ? -21.323 7.954 5.927 1.00 97.81 99 PHE A C 1
ATOM 796 O O . PHE A 1 99 ? -20.485 8.854 5.860 1.00 97.81 99 PHE A O 1
ATOM 803 N N . TYR A 1 100 ? -22.635 8.185 5.946 1.00 97.12 100 TYR A N 1
ATOM 804 C CA . TYR A 1 100 ? -23.201 9.534 5.953 1.00 97.12 100 TYR A CA 1
ATOM 805 C C . TYR A 1 100 ? -22.867 10.244 7.263 1.00 97.12 100 TYR A C 1
ATOM 807 O O . TYR A 1 100 ? -23.103 9.704 8.346 1.00 97.12 100 TYR A O 1
ATOM 815 N N . ASP A 1 101 ? -22.311 11.447 7.148 1.00 95.12 101 ASP A N 1
ATOM 816 C CA . ASP A 1 101 ? -22.008 12.289 8.298 1.00 95.12 101 ASP A CA 1
ATOM 817 C C . ASP A 1 101 ? -23.316 12.786 8.939 1.00 95.12 101 ASP A C 1
ATOM 819 O O . ASP A 1 101 ? -24.140 13.381 8.236 1.00 95.12 101 ASP A O 1
ATOM 823 N N . PRO A 1 102 ? -23.540 12.560 10.245 1.00 93.81 102 PRO A N 1
ATOM 824 C CA . PRO A 1 102 ? -24.753 13.026 10.913 1.00 93.81 102 PRO A CA 1
ATOM 825 C C . PRO A 1 102 ? -24.841 14.558 11.004 1.00 93.81 102 PRO A C 1
ATOM 827 O O . PRO A 1 102 ? -25.923 15.092 11.222 1.00 93.81 102 PRO A O 1
ATOM 830 N N . VAL A 1 103 ? -23.728 15.276 10.823 1.00 91.56 103 VAL A N 1
ATOM 831 C CA . VAL A 1 103 ? -23.677 16.745 10.846 1.00 91.56 103 VAL A CA 1
ATOM 832 C C . VAL A 1 103 ? -23.778 17.346 9.433 1.00 91.56 103 VAL A C 1
ATOM 834 O O . VAL A 1 103 ? -24.195 18.495 9.276 1.00 91.56 103 VAL A O 1
ATOM 837 N N . ASP A 1 104 ? -23.432 16.581 8.392 1.00 90.19 104 ASP A N 1
ATOM 838 C CA . ASP A 1 104 ? -23.504 16.991 6.982 1.00 90.19 104 ASP A CA 1
ATOM 839 C C . ASP A 1 104 ? -23.840 15.803 6.064 1.00 90.19 104 ASP A C 1
ATOM 841 O O . ASP A 1 104 ? -22.962 15.105 5.555 1.00 90.19 104 ASP A O 1
ATOM 845 N N . LYS A 1 105 ? -25.127 15.612 5.761 1.00 87.38 105 LYS A N 1
ATOM 846 C CA . LYS A 1 105 ? -25.605 14.492 4.932 1.00 87.38 105 LYS A CA 1
ATOM 847 C C . LYS A 1 105 ? -25.040 14.428 3.509 1.00 87.38 105 LYS A C 1
ATOM 849 O O . LYS A 1 105 ? -25.222 13.418 2.836 1.00 87.38 105 LYS A O 1
ATOM 854 N N . ASN A 1 106 ? -24.372 15.476 3.030 1.00 89.50 106 ASN A N 1
ATOM 855 C CA . ASN A 1 106 ? -23.720 15.476 1.719 1.00 89.50 106 ASN A CA 1
ATOM 856 C C . ASN A 1 106 ? -22.261 14.998 1.787 1.00 89.50 106 ASN A C 1
ATOM 858 O O . ASN A 1 106 ? -21.547 15.033 0.784 1.00 89.50 106 ASN A O 1
ATOM 862 N N . ARG A 1 107 ? -21.800 14.555 2.962 1.00 92.75 107 ARG A N 1
ATOM 863 C CA . ARG A 1 107 ? -20.428 14.122 3.204 1.00 92.75 107 ARG A CA 1
ATOM 864 C C . ARG A 1 107 ? -20.357 12.627 3.505 1.00 92.75 107 ARG A C 1
ATOM 866 O O . ARG A 1 107 ? -21.019 12.123 4.410 1.00 92.75 107 ARG A O 1
ATOM 873 N N . ASN A 1 108 ? -19.465 11.933 2.799 1.00 96.25 108 ASN A N 1
ATOM 874 C CA . ASN A 1 108 ? -19.027 10.591 3.172 1.00 96.25 108 ASN A CA 1
ATOM 875 C C . ASN A 1 108 ? -17.858 10.683 4.165 1.00 96.25 108 ASN A C 1
ATOM 877 O O . ASN A 1 108 ? -16.752 11.068 3.787 1.00 96.25 108 ASN A O 1
ATOM 881 N N . VAL A 1 109 ? -18.072 10.291 5.421 1.00 96.56 109 VAL A N 1
ATOM 882 C CA . VAL A 1 109 ? -17.020 10.250 6.454 1.00 96.56 109 VAL A CA 1
ATOM 883 C C . VAL A 1 109 ? -15.944 9.202 6.134 1.00 96.56 109 VAL A C 1
ATOM 885 O O . VAL A 1 109 ? -14.799 9.328 6.566 1.00 96.56 109 VAL A O 1
ATOM 888 N N . ALA A 1 110 ? -16.293 8.187 5.341 1.00 97.25 110 ALA A N 1
ATOM 889 C CA . ALA A 1 110 ? -15.413 7.108 4.907 1.00 97.25 110 ALA A CA 1
ATOM 890 C C . ALA A 1 110 ? -14.738 7.368 3.547 1.00 97.25 110 ALA A C 1
ATOM 892 O O . ALA A 1 110 ? -14.233 6.436 2.932 1.00 97.25 110 ALA A O 1
ATOM 893 N N . SER A 1 111 ? -14.688 8.617 3.065 1.00 95.50 111 SER A N 1
ATOM 894 C CA . SER A 1 111 ? -14.120 8.944 1.745 1.00 95.50 111 SER A CA 1
ATOM 895 C C . SER A 1 111 ? -12.643 8.565 1.569 1.00 95.50 111 SER A C 1
ATOM 897 O O . SER A 1 111 ? -12.190 8.426 0.438 1.00 95.50 111 SER A O 1
ATOM 899 N N . ALA A 1 112 ? -11.892 8.430 2.667 1.00 95.31 112 ALA A N 1
ATOM 900 C CA . ALA A 1 112 ? -10.488 8.017 2.654 1.00 95.31 112 ALA A CA 1
ATOM 901 C C . ALA A 1 112 ? -10.294 6.489 2.676 1.00 95.31 112 ALA A C 1
ATOM 903 O O . ALA A 1 112 ? -9.181 6.028 2.444 1.00 95.31 112 ALA A O 1
ATOM 904 N N . VAL A 1 113 ? -11.346 5.709 2.960 1.00 97.50 113 VAL A N 1
ATOM 905 C CA . VAL A 1 113 ? -11.251 4.252 3.124 1.00 97.50 113 VAL A CA 1
ATOM 906 C C . VAL A 1 113 ? -11.095 3.586 1.757 1.00 97.50 113 VAL A C 1
ATOM 908 O O . VAL A 1 113 ? -12.014 3.616 0.935 1.00 97.50 113 VAL A O 1
ATOM 911 N N . HIS A 1 114 ? -9.944 2.955 1.529 1.00 96.56 114 HIS A N 1
ATOM 912 C CA . HIS A 1 114 ? -9.678 2.132 0.353 1.00 96.56 114 HIS A CA 1
ATOM 913 C C . HIS A 1 114 ? -10.402 0.783 0.432 1.00 96.56 114 HIS A C 1
ATOM 915 O O . HIS A 1 114 ? -10.711 0.285 1.517 1.00 96.56 114 HIS A O 1
ATOM 921 N N . GLU A 1 115 ? -10.641 0.167 -0.726 1.00 97.44 115 GLU A N 1
ATOM 922 C CA . GLU A 1 115 ? -11.295 -1.140 -0.822 1.00 97.44 115 GLU A CA 1
ATOM 923 C C . GLU A 1 115 ? -10.515 -2.238 -0.090 1.00 97.44 115 GLU A C 1
ATOM 925 O O . GLU A 1 115 ? -11.108 -2.998 0.676 1.00 97.44 115 GLU A O 1
ATOM 930 N N . ASP A 1 116 ? -9.189 -2.259 -0.234 1.00 94.94 116 ASP A N 1
ATOM 931 C CA . ASP A 1 116 ? -8.325 -3.211 0.475 1.00 94.94 116 ASP A CA 1
ATOM 932 C C . ASP A 1 116 ? -8.392 -3.020 1.993 1.00 94.94 116 ASP A C 1
ATOM 934 O O . ASP A 1 116 ? -8.502 -3.991 2.739 1.00 94.94 116 ASP A O 1
ATOM 938 N N . THR A 1 117 ? -8.391 -1.770 2.468 1.00 96.94 117 THR A N 1
ATOM 939 C CA . THR A 1 117 ? -8.452 -1.460 3.904 1.00 96.94 117 THR A CA 1
ATOM 940 C C . THR A 1 117 ? -9.808 -1.838 4.499 1.00 96.94 117 THR A C 1
ATOM 942 O O . THR A 1 117 ? -9.874 -2.375 5.607 1.00 96.94 117 THR A O 1
ATOM 945 N N . LEU A 1 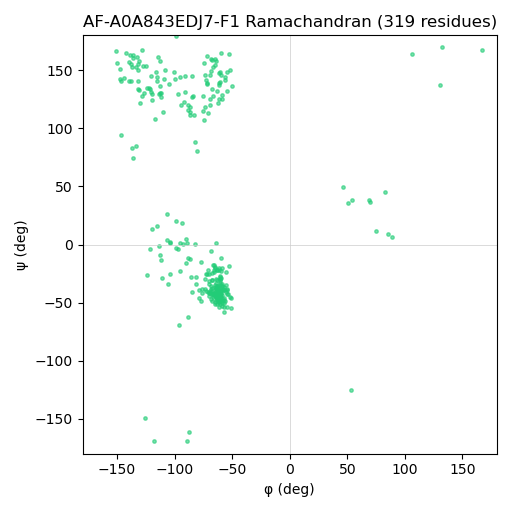118 ? -10.898 -1.623 3.753 1.00 98.38 118 LEU A N 1
ATOM 946 C CA . LEU A 1 118 ? -12.224 -2.118 4.120 1.00 98.38 118 LEU A CA 1
ATOM 947 C C . LEU A 1 118 ? -12.253 -3.650 4.160 1.00 98.38 118 LEU A C 1
ATOM 949 O O . LEU A 1 118 ? -12.760 -4.226 5.120 1.00 98.38 118 LEU A O 1
ATOM 953 N N . SER A 1 119 ? -11.704 -4.307 3.142 1.00 98.00 119 SER A N 1
ATOM 954 C CA . SER A 1 119 ? -11.688 -5.768 3.038 1.00 98.00 119 SER A CA 1
ATOM 955 C C . SER A 1 119 ? -10.867 -6.401 4.162 1.00 98.00 119 SER A C 1
ATOM 957 O O . SER A 1 119 ? -11.330 -7.349 4.798 1.00 98.00 119 SER A O 1
ATOM 959 N N . ARG A 1 120 ? -9.711 -5.812 4.497 1.00 97.75 120 ARG A N 1
ATOM 960 C CA . ARG A 1 120 ? -8.898 -6.186 5.661 1.00 97.75 120 ARG A CA 1
ATOM 961 C C . ARG A 1 120 ? -9.684 -6.034 6.963 1.00 97.75 120 ARG A C 1
ATOM 963 O O . ARG A 1 120 ? -9.681 -6.955 7.773 1.00 97.75 120 ARG A O 1
ATOM 970 N N . PHE A 1 121 ? -10.393 -4.917 7.150 1.00 98.50 121 PHE A N 1
ATOM 971 C CA . PHE A 1 121 ? -11.233 -4.706 8.334 1.00 98.50 121 PHE A CA 1
ATOM 972 C C . PHE A 1 121 ? -12.340 -5.761 8.449 1.00 98.50 121 PHE A C 1
ATOM 974 O O . PHE A 1 121 ? -12.524 -6.338 9.518 1.00 98.50 121 PHE A O 1
ATOM 981 N N . ILE A 1 122 ? -13.039 -6.061 7.349 1.00 98.69 122 ILE A N 1
ATOM 982 C CA . ILE A 1 122 ? -14.088 -7.090 7.313 1.00 98.69 122 ILE A CA 1
ATOM 983 C C . ILE A 1 122 ? -13.513 -8.464 7.678 1.00 98.69 122 ILE A C 1
ATOM 985 O O . ILE A 1 122 ? -14.126 -9.171 8.478 1.00 98.69 122 ILE A O 1
ATOM 989 N N . SER A 1 123 ? -12.355 -8.835 7.118 1.00 98.38 123 SER A N 1
ATOM 990 C CA . SER A 1 123 ? -11.679 -10.099 7.440 1.00 98.38 123 SER A CA 1
ATOM 991 C C . SER A 1 123 ? -11.317 -10.168 8.920 1.00 98.38 123 SER A C 1
ATOM 993 O O . SER A 1 123 ? -11.752 -11.083 9.609 1.00 98.38 123 SER A O 1
ATOM 995 N N . ALA A 1 124 ? -10.649 -9.138 9.447 1.00 98.44 124 ALA A N 1
ATOM 996 C CA . ALA A 1 124 ? -10.273 -9.077 10.855 1.00 98.44 124 ALA A CA 1
ATOM 997 C C . ALA A 1 124 ? -11.486 -9.166 11.793 1.00 98.44 124 ALA A C 1
ATOM 999 O O . ALA A 1 124 ? -11.419 -9.794 12.846 1.00 98.44 124 ALA A O 1
ATOM 1000 N N . CYS A 1 125 ? -12.614 -8.546 11.427 1.00 98.69 125 CYS A N 1
ATOM 1001 C CA . CYS A 1 125 ? -13.853 -8.664 12.189 1.00 98.69 125 CYS A CA 1
ATOM 1002 C C . CYS A 1 125 ? -14.398 -10.096 12.205 1.00 98.69 125 CYS A C 1
ATOM 1004 O O . CYS A 1 125 ? -14.895 -10.523 13.242 1.00 98.69 125 CYS A O 1
ATOM 1006 N N . LYS A 1 126 ? -14.328 -10.828 11.087 1.00 98.62 126 LYS A N 1
ATOM 1007 C CA . LYS A 1 126 ? -14.745 -12.238 11.031 1.00 98.62 126 LYS A CA 1
ATOM 1008 C C . LYS A 1 126 ? -13.839 -13.100 11.909 1.00 98.62 126 LYS A C 1
ATOM 1010 O O . LYS A 1 126 ? -14.351 -13.771 12.801 1.00 98.62 126 LYS A O 1
ATOM 1015 N N . ASP A 1 127 ? -12.528 -12.978 11.731 1.00 98.38 127 ASP A N 1
ATOM 1016 C CA . ASP A 1 127 ? -11.532 -13.766 12.463 1.00 98.38 127 ASP A CA 1
ATOM 1017 C C . ASP A 1 127 ? -11.615 -13.506 13.974 1.00 98.38 127 ASP A C 1
ATOM 1019 O O . ASP A 1 127 ? -11.593 -14.438 14.775 1.00 98.38 127 ASP A O 1
ATOM 1023 N N . TYR A 1 128 ? -11.796 -12.244 14.383 1.00 98.56 128 TYR A N 1
ATOM 1024 C CA . TYR A 1 128 ? -11.953 -11.889 15.794 1.00 98.56 128 TYR A CA 1
ATOM 1025 C C . TYR A 1 128 ? -13.227 -12.471 16.416 1.00 98.56 128 TYR A C 1
ATOM 1027 O O . TYR A 1 128 ? -13.231 -12.800 17.597 1.00 98.56 128 TYR A O 1
ATOM 1035 N N . LEU A 1 129 ? -14.326 -12.573 15.661 1.00 98.56 129 LEU A N 1
ATOM 1036 C CA . LEU A 1 129 ? -15.572 -13.157 16.172 1.00 98.56 129 LEU A CA 1
ATOM 1037 C C . LEU A 1 129 ? -15.489 -14.676 16.309 1.00 98.56 129 LEU A C 1
ATOM 1039 O O . LEU A 1 129 ? -16.173 -15.230 17.167 1.00 98.56 129 LEU A O 1
ATOM 1043 N N . GLU A 1 130 ? -14.690 -15.323 15.464 1.00 98.31 130 GLU A N 1
ATOM 1044 C CA . GLU A 1 130 ? -14.442 -16.760 15.521 1.00 98.31 130 GLU A CA 1
ATOM 1045 C C . GLU A 1 130 ? -13.463 -17.116 16.645 1.00 98.31 130 GLU A C 1
ATOM 1047 O O . GLU A 1 130 ? -13.759 -17.987 17.462 1.00 98.31 130 GLU A O 1
ATOM 1052 N N . ASN A 1 131 ? -12.335 -16.407 16.732 1.00 97.38 131 ASN A N 1
ATOM 1053 C CA . ASN A 1 131 ? -11.301 -16.651 17.731 1.00 97.38 131 ASN A CA 1
ATOM 1054 C C . ASN A 1 131 ? -10.764 -15.331 18.327 1.00 97.38 131 ASN A C 1
ATOM 1056 O O . ASN A 1 131 ? -9.727 -14.823 17.889 1.00 97.38 131 ASN A O 1
ATOM 1060 N N . PRO A 1 132 ? -11.457 -14.749 19.327 1.00 97.12 132 PRO A N 1
ATOM 1061 C CA . PRO A 1 132 ? -11.048 -13.490 19.940 1.00 97.12 132 PRO A CA 1
ATOM 1062 C C . PRO A 1 132 ? -9.669 -13.585 20.609 1.00 97.12 132 PRO A C 1
ATOM 1064 O O . PRO A 1 132 ? -9.463 -14.381 21.523 1.00 97.12 132 PRO A O 1
ATOM 1067 N N . ASP A 1 133 ? -8.747 -12.702 20.224 1.00 97.38 133 ASP A N 1
ATOM 1068 C CA . ASP A 1 133 ? -7.373 -12.675 20.743 1.00 97.38 133 ASP A CA 1
ATOM 1069 C C . ASP A 1 133 ? -6.908 -11.230 21.021 1.00 97.38 133 ASP A C 1
ATOM 1071 O O . ASP A 1 133 ? -7.399 -10.261 20.433 1.00 97.38 133 ASP A O 1
ATOM 1075 N N . ARG A 1 134 ? -5.939 -11.056 21.929 1.00 97.06 134 ARG A N 1
ATOM 1076 C CA . ARG A 1 134 ? -5.314 -9.752 22.200 1.00 97.06 134 ARG A CA 1
ATOM 1077 C C . ARG A 1 134 ? -4.485 -9.243 21.019 1.00 97.06 134 ARG A C 1
ATOM 1079 O O . ARG A 1 134 ? -4.335 -8.026 20.905 1.00 97.06 134 ARG A O 1
ATOM 1086 N N . ARG A 1 135 ? -3.992 -10.119 20.140 1.00 96.81 135 ARG A N 1
ATOM 1087 C CA . ARG A 1 135 ? -3.176 -9.768 18.963 1.00 96.81 135 ARG A CA 1
ATOM 1088 C C . ARG A 1 135 ? -3.887 -8.850 17.974 1.00 96.81 135 ARG A C 1
ATOM 1090 O O . ARG A 1 135 ? -3.252 -7.975 17.401 1.00 96.81 135 ARG A O 1
ATOM 1097 N N . PHE A 1 136 ? -5.214 -8.918 17.880 1.00 98.06 136 PHE A N 1
ATOM 1098 C CA . PHE A 1 136 ? -6.000 -7.961 17.090 1.00 98.06 136 PHE A CA 1
ATOM 1099 C C . PHE A 1 136 ? -5.879 -6.509 17.584 1.00 98.06 136 PHE A C 1
ATOM 1101 O O . PHE A 1 136 ? -6.124 -5.566 16.840 1.00 98.06 136 PHE A O 1
ATOM 1108 N N . PHE A 1 137 ? -5.503 -6.311 18.847 1.00 97.75 137 PHE A N 1
ATOM 1109 C CA . PHE A 1 137 ? -5.310 -4.994 19.459 1.00 97.75 137 PHE A CA 1
ATOM 1110 C C . PHE A 1 137 ? -3.827 -4.665 19.644 1.00 97.75 137 PHE A C 1
ATOM 1112 O O . PHE A 1 137 ? -3.416 -3.502 19.599 1.00 97.75 137 PHE A O 1
ATOM 1119 N N . PHE A 1 138 ? -3.018 -5.681 19.920 1.00 96.69 138 PHE A N 1
ATOM 1120 C CA . PHE A 1 138 ? -1.601 -5.584 20.239 1.00 96.69 138 PHE A CA 1
ATOM 1121 C C . PHE A 1 138 ? -0.867 -6.687 19.469 1.00 96.69 138 PHE A C 1
ATOM 1123 O O . PHE A 1 138 ? -0.527 -7.703 20.076 1.00 96.69 138 PHE A O 1
ATOM 1130 N N . PRO A 1 139 ? -0.688 -6.526 18.147 1.00 94.38 139 PRO A N 1
ATOM 1131 C CA . PRO A 1 139 ? -0.013 -7.528 17.333 1.00 94.38 139 PRO A CA 1
ATOM 1132 C C . PRO A 1 139 ? 1.426 -7.705 17.813 1.00 94.38 139 PRO A C 1
ATOM 1134 O O . PRO A 1 139 ? 2.056 -6.754 18.299 1.00 94.38 139 PRO A O 1
ATOM 1137 N N . ASN A 1 140 ? 1.943 -8.925 17.688 1.00 92.38 140 ASN A N 1
ATOM 1138 C CA . ASN A 1 140 ? 3.340 -9.198 17.985 1.00 92.38 140 ASN A CA 1
ATOM 1139 C C . ASN A 1 140 ? 4.239 -8.454 16.990 1.00 92.38 140 ASN A C 1
ATOM 1141 O O . ASN A 1 140 ? 3.818 -8.066 15.900 1.00 92.38 140 ASN A O 1
ATOM 1145 N N . LYS A 1 141 ? 5.506 -8.241 17.353 1.00 89.94 141 LYS A N 1
ATOM 1146 C CA . LYS A 1 141 ? 6.494 -7.816 16.358 1.00 89.94 141 LYS A CA 1
ATOM 1147 C C . LYS A 1 141 ? 6.855 -9.025 15.512 1.00 89.94 141 LYS A C 1
ATOM 1149 O O . LYS A 1 141 ? 7.232 -10.058 16.061 1.00 89.94 141 LYS A O 1
ATOM 1154 N N . ARG A 1 142 ? 6.757 -8.882 14.193 1.00 89.81 142 ARG A N 1
ATOM 1155 C CA . ARG A 1 142 ? 7.146 -9.939 13.267 1.00 89.81 142 ARG A CA 1
ATOM 1156 C C . ARG A 1 142 ? 8.643 -10.208 13.401 1.00 89.81 142 ARG A C 1
ATOM 1158 O O . ARG A 1 142 ? 9.444 -9.276 13.403 1.00 89.81 142 ARG A O 1
ATOM 1165 N N . THR A 1 143 ? 9.007 -11.478 13.506 1.00 91.88 143 THR A N 1
ATOM 1166 C CA . THR A 1 143 ? 10.398 -11.931 13.454 1.00 91.88 143 THR A CA 1
ATOM 1167 C C . THR A 1 143 ? 10.704 -12.490 12.075 1.00 91.88 143 THR A C 1
ATOM 1169 O O . THR A 1 143 ? 9.830 -13.061 11.421 1.00 91.88 143 THR A O 1
ATOM 1172 N N . ALA A 1 144 ? 11.948 -12.339 11.639 1.00 92.12 144 ALA A N 1
ATOM 1173 C CA . ALA A 1 144 ? 12.405 -12.941 10.400 1.00 92.12 144 ALA A CA 1
ATOM 1174 C C . ALA A 1 144 ? 12.858 -14.392 10.624 1.00 92.12 144 ALA A C 1
ATOM 1176 O O . ALA A 1 144 ? 13.448 -14.681 11.672 1.00 92.12 144 ALA A O 1
ATOM 1177 N N . PRO A 1 145 ? 12.636 -15.286 9.647 1.00 93.12 145 PRO A N 1
ATOM 1178 C CA . PRO A 1 145 ? 13.357 -16.549 9.563 1.00 93.12 145 PRO A CA 1
ATOM 1179 C C . PRO A 1 145 ? 14.879 -16.329 9.442 1.00 93.12 145 PRO A C 1
ATOM 1181 O O . PRO A 1 145 ? 15.322 -15.221 9.114 1.00 93.12 145 PRO A O 1
ATOM 1184 N N . PRO A 1 146 ? 15.695 -17.372 9.670 1.00 96.06 146 PRO A N 1
ATOM 1185 C CA . PRO A 1 146 ? 17.121 -17.357 9.353 1.00 96.06 146 PRO A CA 1
ATOM 1186 C C . PRO A 1 146 ? 17.400 -16.938 7.902 1.00 96.06 146 PRO A C 1
ATOM 1188 O O . PRO A 1 146 ? 16.612 -17.205 6.991 1.00 96.06 146 PRO A O 1
ATOM 1191 N N . ALA A 1 147 ? 18.552 -16.308 7.668 1.00 94.94 147 ALA A N 1
ATOM 1192 C CA . ALA A 1 147 ? 18.923 -15.798 6.348 1.00 94.94 147 ALA A CA 1
ATOM 1193 C C . ALA A 1 147 ? 19.014 -16.911 5.289 1.00 94.94 147 ALA A C 1
ATOM 1195 O O . ALA A 1 147 ? 18.686 -16.691 4.123 1.00 94.94 147 ALA A O 1
ATOM 1196 N N . GLU A 1 148 ? 19.428 -18.113 5.691 1.00 96.38 148 GLU A N 1
ATOM 1197 C CA . GLU A 1 148 ? 19.496 -19.287 4.825 1.00 96.38 148 GLU A CA 1
ATOM 1198 C C . GLU A 1 148 ? 18.109 -19.720 4.335 1.00 96.38 148 GLU A C 1
ATOM 1200 O O . GLU A 1 148 ? 17.968 -20.105 3.173 1.00 96.38 148 GLU A O 1
ATOM 1205 N N . GLU A 1 149 ? 17.085 -19.614 5.188 1.00 97.19 149 GLU A N 1
ATOM 1206 C CA . GLU A 1 149 ? 15.699 -19.935 4.833 1.00 97.19 149 GLU A CA 1
ATOM 1207 C C . GLU A 1 149 ? 15.127 -18.899 3.864 1.00 97.19 149 GLU A C 1
ATOM 1209 O O . GLU A 1 149 ? 14.570 -19.280 2.839 1.00 97.19 149 GLU A O 1
ATOM 1214 N N . LEU A 1 150 ? 15.349 -17.603 4.113 1.00 97.06 150 LEU A N 1
ATOM 1215 C CA . LEU A 1 150 ? 14.929 -16.532 3.197 1.00 97.06 150 LEU A CA 1
ATOM 1216 C C . LEU A 1 150 ? 15.594 -16.659 1.818 1.00 97.06 150 LEU A C 1
ATOM 1218 O O . LEU A 1 150 ? 14.955 -16.455 0.786 1.00 97.06 150 LEU A O 1
ATOM 1222 N N . MET A 1 151 ? 16.878 -17.028 1.788 1.00 97.38 151 MET A N 1
ATOM 1223 C CA . MET A 1 151 ? 17.611 -17.283 0.549 1.00 97.38 151 MET A CA 1
ATOM 1224 C C . MET A 1 151 ? 17.065 -18.503 -0.201 1.00 97.38 151 MET A C 1
ATOM 1226 O O . MET A 1 151 ? 16.949 -18.473 -1.427 1.00 97.38 151 MET A O 1
ATOM 1230 N N . ALA A 1 152 ? 16.748 -19.583 0.516 1.00 97.06 152 ALA A N 1
ATOM 1231 C CA . ALA A 1 152 ? 16.154 -20.777 -0.073 1.00 97.06 152 ALA A CA 1
ATOM 1232 C C . ALA A 1 152 ? 14.745 -20.499 -0.617 1.00 97.06 152 ALA A C 1
ATOM 1234 O O . ALA A 1 152 ? 14.439 -20.912 -1.735 1.00 97.06 152 ALA A O 1
ATOM 1235 N N . GLU A 1 153 ? 13.925 -19.754 0.130 1.00 96.31 153 GLU A N 1
ATOM 1236 C CA . GLU A 1 153 ? 12.584 -19.346 -0.285 1.00 96.31 153 GLU A CA 1
ATOM 1237 C C . GLU A 1 153 ? 12.639 -18.494 -1.556 1.00 96.31 153 GLU A C 1
ATOM 1239 O O . GLU A 1 153 ? 11.961 -18.816 -2.528 1.00 96.31 153 GLU A O 1
ATOM 1244 N N . TRP A 1 154 ? 13.506 -17.476 -1.616 1.00 96.19 154 TRP A N 1
ATOM 1245 C CA . TRP A 1 154 ? 13.686 -16.679 -2.834 1.00 96.19 154 TRP A CA 1
ATOM 1246 C C . TRP A 1 154 ? 14.072 -17.543 -4.045 1.00 96.19 154 TRP A C 1
ATOM 1248 O O . TRP A 1 154 ? 13.442 -17.444 -5.097 1.00 96.19 154 TRP A O 1
ATOM 1258 N N . LYS A 1 155 ? 15.050 -18.448 -3.892 1.00 96.56 155 LYS A N 1
ATOM 1259 C CA . LYS A 1 155 ? 15.470 -19.359 -4.974 1.00 96.56 155 LYS A CA 1
ATOM 1260 C C . LYS A 1 155 ? 14.345 -20.278 -5.446 1.00 96.56 155 LYS A C 1
ATOM 1262 O O . LYS A 1 155 ? 14.291 -20.603 -6.625 1.00 96.56 155 LYS A O 1
ATOM 1267 N N . GLN A 1 156 ? 13.464 -20.706 -4.545 1.00 96.56 156 GLN A N 1
ATOM 1268 C CA . GLN A 1 156 ? 12.318 -21.545 -4.892 1.00 96.56 156 GLN A CA 1
ATOM 1269 C C . GLN A 1 156 ? 11.255 -20.781 -5.691 1.00 96.56 156 GLN A C 1
ATOM 1271 O O . GLN A 1 156 ? 10.559 -21.384 -6.506 1.00 96.56 156 GLN A O 1
ATOM 1276 N N . ARG A 1 157 ? 11.108 -19.475 -5.447 1.00 94.69 157 ARG A N 1
ATOM 1277 C CA . ARG A 1 157 ? 10.108 -18.631 -6.117 1.00 94.69 157 ARG A CA 1
ATOM 1278 C C . ARG A 1 157 ? 10.449 -18.354 -7.580 1.00 94.69 157 ARG A C 1
ATOM 1280 O O . ARG A 1 157 ? 9.525 -18.119 -8.349 1.00 94.69 157 ARG A O 1
ATOM 1287 N N . ASP A 1 158 ? 11.732 -18.411 -7.945 1.00 94.38 158 ASP A N 1
ATOM 1288 C CA . ASP A 1 158 ? 12.239 -18.152 -9.305 1.00 94.38 158 ASP A CA 1
ATOM 1289 C C . ASP A 1 158 ? 11.786 -16.786 -9.862 1.00 94.38 158 ASP A C 1
ATOM 1291 O O . ASP A 1 158 ? 11.437 -16.630 -11.030 1.00 94.38 158 ASP A O 1
ATOM 1295 N N . THR A 1 159 ? 11.752 -15.781 -8.982 1.00 96.75 159 THR A N 1
ATOM 1296 C CA . THR A 1 159 ? 11.338 -14.405 -9.279 1.00 96.75 159 THR A CA 1
ATOM 1297 C C . THR A 1 159 ? 12.506 -13.429 -9.181 1.00 96.75 159 THR A C 1
ATOM 1299 O O . THR A 1 159 ? 13.515 -13.654 -8.502 1.00 96.75 159 THR A O 1
ATOM 1302 N N . GLY A 1 160 ? 12.368 -12.289 -9.857 1.00 97.88 160 GLY A N 1
ATOM 1303 C CA . GLY A 1 160 ? 13.318 -11.196 -9.743 1.00 97.88 160 GLY A CA 1
ATOM 1304 C C . GLY A 1 160 ? 13.194 -10.478 -8.404 1.00 97.88 160 GLY A C 1
ATOM 1305 O O . GLY A 1 160 ? 12.089 -10.249 -7.927 1.00 97.88 160 GLY A O 1
ATOM 1306 N N . LEU A 1 161 ? 14.318 -10.063 -7.820 1.00 98.44 161 LEU A N 1
ATOM 1307 C CA . LEU A 1 161 ? 14.309 -9.257 -6.601 1.00 98.44 161 LEU A CA 1
ATOM 1308 C C . LEU A 1 161 ? 15.124 -7.983 -6.793 1.00 98.44 161 LEU A C 1
ATOM 1310 O O . LEU A 1 161 ? 16.264 -8.032 -7.262 1.00 98.44 161 LEU A O 1
ATOM 1314 N N . LEU A 1 162 ? 14.532 -6.847 -6.431 1.00 98.75 162 LEU A N 1
ATOM 1315 C CA . LEU A 1 162 ? 15.145 -5.528 -6.531 1.00 98.75 162 LEU A CA 1
ATOM 1316 C C . LEU A 1 162 ? 14.999 -4.782 -5.207 1.00 98.75 162 LEU A C 1
ATOM 1318 O O . LEU A 1 162 ? 13.882 -4.530 -4.760 1.00 98.75 162 LEU A O 1
ATOM 1322 N N . LEU A 1 163 ? 16.122 -4.380 -4.620 1.00 98.75 163 LEU A N 1
ATOM 1323 C CA . LEU A 1 163 ? 16.165 -3.513 -3.449 1.00 98.75 163 LEU A CA 1
ATOM 1324 C C . LEU A 1 163 ? 16.748 -2.157 -3.845 1.00 98.75 163 LEU A C 1
ATOM 1326 O O . LEU A 1 163 ? 17.856 -2.078 -4.375 1.00 98.75 163 LEU A O 1
ATOM 1330 N N . LEU A 1 164 ? 16.018 -1.095 -3.525 1.00 98.56 164 LEU A N 1
ATOM 1331 C CA . LEU A 1 164 ? 16.479 0.283 -3.625 1.00 98.56 164 LEU A CA 1
ATOM 1332 C C . LEU A 1 164 ? 16.629 0.852 -2.222 1.00 98.56 164 LEU A C 1
ATOM 1334 O O . LEU A 1 164 ? 15.695 0.761 -1.426 1.00 98.56 164 LEU A O 1
ATOM 1338 N N . THR A 1 165 ? 17.768 1.470 -1.926 1.00 98.31 165 THR A N 1
ATOM 1339 C CA . THR A 1 165 ? 17.958 2.203 -0.671 1.00 98.31 165 THR A CA 1
ATOM 1340 C C . THR A 1 165 ? 18.288 3.661 -0.935 1.00 98.31 165 THR A C 1
ATOM 1342 O O . THR A 1 165 ? 18.965 3.985 -1.905 1.00 98.31 165 THR A O 1
ATOM 1345 N N . PHE A 1 166 ? 17.805 4.540 -0.065 1.00 98.00 166 PHE A N 1
ATOM 1346 C CA . PHE A 1 166 ? 17.994 5.990 -0.121 1.00 98.00 166 PHE A CA 1
ATOM 1347 C C . PHE A 1 166 ? 18.434 6.484 1.251 1.00 98.00 166 PHE A C 1
ATOM 1349 O O . PHE A 1 166 ? 18.126 5.845 2.259 1.00 98.00 166 PHE A O 1
ATOM 1356 N N . ASP A 1 167 ? 19.127 7.617 1.313 1.00 97.75 167 ASP A N 1
ATOM 1357 C CA . ASP A 1 167 ? 19.374 8.279 2.596 1.00 97.75 167 ASP A CA 1
ATOM 1358 C C . ASP A 1 167 ? 18.049 8.677 3.255 1.00 97.75 167 ASP A C 1
ATOM 1360 O O . ASP A 1 167 ? 17.124 9.162 2.597 1.00 97.75 167 ASP A O 1
ATOM 1364 N N . ARG A 1 168 ? 17.942 8.452 4.569 1.00 96.81 168 ARG A N 1
ATOM 1365 C CA . ARG A 1 168 ? 16.772 8.857 5.348 1.00 96.81 168 ARG A CA 1
ATOM 1366 C C . ARG A 1 168 ? 16.748 10.387 5.445 1.00 96.81 168 ARG A C 1
ATOM 1368 O O . ARG A 1 168 ? 17.677 10.960 6.016 1.00 96.81 168 ARG A O 1
ATOM 1375 N N . PRO A 1 169 ? 15.696 11.064 4.953 1.00 95.12 169 PRO A N 1
ATOM 1376 C CA . PRO A 1 169 ? 15.580 12.504 5.118 1.00 95.12 169 PRO A CA 1
ATOM 1377 C C . PRO A 1 169 ? 15.218 12.868 6.563 1.00 95.12 169 PRO A C 1
ATOM 1379 O O . PRO A 1 169 ? 14.454 12.165 7.227 1.00 95.12 169 PRO A O 1
ATOM 1382 N N . ASP A 1 170 ? 15.732 14.005 7.030 1.00 94.50 170 ASP A N 1
ATOM 1383 C CA . ASP A 1 170 ? 15.453 14.541 8.365 1.00 94.50 170 ASP A CA 1
ATOM 1384 C C . ASP A 1 170 ? 14.096 15.264 8.392 1.00 94.50 170 ASP A C 1
ATOM 1386 O O . ASP A 1 170 ? 13.988 16.479 8.219 1.00 94.50 170 ASP A O 1
ATOM 1390 N N . ILE A 1 171 ? 13.027 14.477 8.514 1.00 93.12 171 ILE A N 1
ATOM 1391 C CA . ILE A 1 171 ? 11.640 14.941 8.590 1.00 93.12 171 ILE A CA 1
ATOM 1392 C C . ILE A 1 171 ? 10.866 14.146 9.643 1.00 93.12 171 ILE A C 1
ATOM 1394 O O . ILE A 1 171 ? 11.264 13.055 10.050 1.00 93.12 171 ILE A O 1
ATOM 1398 N N . ILE A 1 172 ? 9.719 14.686 10.065 1.00 90.06 172 ILE A N 1
ATOM 1399 C CA . ILE A 1 172 ? 8.842 14.006 11.024 1.00 90.06 172 ILE A CA 1
ATOM 1400 C C . ILE A 1 172 ? 8.359 12.642 10.485 1.00 90.06 172 ILE A C 1
ATOM 1402 O O . ILE A 1 172 ? 8.117 12.532 9.275 1.00 90.06 172 ILE A O 1
ATOM 1406 N N . PRO A 1 173 ? 8.167 11.629 11.353 1.00 85.81 173 PRO A N 1
ATOM 1407 C CA . PRO A 1 173 ? 7.816 10.269 10.937 1.00 85.81 173 PRO A CA 1
ATOM 1408 C C . PRO A 1 173 ? 6.566 10.182 10.056 1.00 85.81 173 PRO A C 1
ATOM 1410 O O . PRO A 1 173 ? 6.578 9.498 9.040 1.00 85.81 173 PRO A O 1
ATOM 1413 N N . GLU A 1 174 ? 5.501 10.920 10.377 1.00 80.88 174 GLU A N 1
ATOM 1414 C CA . GLU A 1 174 ? 4.245 10.878 9.617 1.00 80.88 174 GLU A CA 1
ATOM 1415 C C . GLU A 1 174 ? 4.431 11.377 8.181 1.00 80.88 174 GLU A C 1
ATOM 1417 O O . GLU A 1 174 ? 3.860 10.835 7.235 1.00 80.88 174 GLU A O 1
ATOM 1422 N N . ASN A 1 175 ? 5.259 12.410 8.001 1.00 88.25 175 ASN A N 1
ATOM 1423 C CA . ASN A 1 175 ? 5.605 12.873 6.665 1.00 88.25 175 ASN A CA 1
ATOM 1424 C C . ASN A 1 175 ? 6.505 11.847 5.971 1.00 88.25 175 ASN A C 1
ATOM 1426 O O . ASN A 1 175 ? 6.284 11.565 4.798 1.00 88.25 175 ASN A O 1
ATOM 1430 N N . LEU A 1 176 ? 7.475 11.261 6.681 1.00 91.94 176 LEU A N 1
ATOM 1431 C CA . LEU A 1 176 ? 8.364 10.251 6.114 1.00 91.94 176 LEU A CA 1
ATOM 1432 C C . LEU A 1 176 ? 7.588 9.060 5.554 1.00 91.94 176 LEU A C 1
ATOM 1434 O O . LEU A 1 176 ? 7.729 8.789 4.365 1.00 91.94 176 LEU A O 1
ATOM 1438 N N . HIS A 1 177 ? 6.714 8.434 6.344 1.00 87.75 177 HIS A N 1
ATOM 1439 C CA . HIS A 1 177 ? 5.897 7.299 5.904 1.00 87.75 177 HIS A CA 1
ATOM 1440 C C . HIS A 1 177 ? 5.140 7.603 4.604 1.00 87.75 177 HIS A C 1
ATOM 1442 O O . HIS A 1 177 ? 5.214 6.836 3.641 1.00 87.75 177 HIS A O 1
ATOM 1448 N N . ALA A 1 178 ? 4.514 8.781 4.510 1.00 88.50 178 ALA A N 1
ATOM 1449 C CA . ALA A 1 178 ? 3.829 9.209 3.294 1.00 88.50 178 ALA A CA 1
ATOM 1450 C C . ALA A 1 178 ? 4.781 9.394 2.093 1.00 88.50 178 ALA A C 1
ATOM 1452 O O . ALA A 1 178 ? 4.416 9.063 0.960 1.00 88.50 178 ALA A O 1
ATOM 1453 N N . GLN A 1 179 ? 5.998 9.914 2.305 1.00 93.50 179 GLN A N 1
ATOM 1454 C CA . GLN A 1 179 ? 7.002 10.044 1.239 1.00 93.50 179 GLN A CA 1
ATOM 1455 C C . GLN A 1 179 ? 7.529 8.678 0.784 1.00 93.50 179 GLN A C 1
ATOM 1457 O O . GLN A 1 179 ? 7.671 8.472 -0.421 1.00 93.50 179 GLN A O 1
ATOM 1462 N N . VAL A 1 180 ? 7.792 7.753 1.712 1.00 94.94 180 VAL A N 1
ATOM 1463 C CA . VAL A 1 180 ? 8.278 6.400 1.406 1.00 94.94 180 VAL A CA 1
ATOM 1464 C C . VAL A 1 180 ? 7.225 5.619 0.627 1.00 94.94 180 VAL A C 1
ATOM 1466 O O . VAL A 1 180 ? 7.524 5.107 -0.451 1.00 94.94 180 VAL A O 1
ATOM 1469 N N . TRP A 1 181 ? 5.977 5.613 1.102 1.00 92.50 181 TRP A N 1
ATOM 1470 C CA . TRP A 1 181 ? 4.865 4.965 0.408 1.00 92.50 181 TRP A CA 1
ATOM 1471 C C . TRP A 1 181 ? 4.685 5.514 -1.011 1.00 92.50 181 TRP A C 1
ATOM 1473 O O . TRP A 1 181 ? 4.588 4.758 -1.980 1.00 92.50 181 TRP A O 1
ATOM 1483 N N . LYS A 1 182 ? 4.708 6.846 -1.162 1.00 93.50 182 LYS A N 1
ATOM 1484 C CA . LYS A 1 182 ? 4.603 7.486 -2.476 1.00 93.50 182 LYS A CA 1
ATOM 1485 C C . LYS A 1 182 ? 5.751 7.071 -3.399 1.00 93.50 182 LYS A C 1
ATOM 1487 O O . LYS A 1 182 ? 5.512 6.846 -4.584 1.00 93.50 182 LYS A O 1
ATOM 1492 N N . SER A 1 183 ? 6.973 6.977 -2.878 1.00 96.69 183 SER A N 1
ATOM 1493 C CA . SER A 1 183 ? 8.137 6.515 -3.636 1.00 96.69 183 SER A CA 1
ATOM 1494 C C . SER A 1 183 ? 8.010 5.053 -4.056 1.00 96.69 183 SER A C 1
ATOM 1496 O O . SER A 1 183 ? 8.257 4.761 -5.223 1.00 96.69 183 SER A O 1
ATOM 1498 N N . GLN A 1 184 ? 7.563 4.158 -3.166 1.00 97.12 184 GLN A N 1
ATOM 1499 C CA . GLN A 1 184 ? 7.281 2.761 -3.516 1.00 97.12 184 GLN A CA 1
ATOM 1500 C C . GLN A 1 184 ? 6.300 2.690 -4.689 1.00 97.12 184 GLN A C 1
ATOM 1502 O O . GLN A 1 184 ? 6.610 2.096 -5.718 1.00 97.12 184 GLN A O 1
ATOM 1507 N N . TYR A 1 185 ? 5.153 3.362 -4.560 1.00 95.25 185 TYR A N 1
ATOM 1508 C CA . TYR A 1 185 ? 4.104 3.364 -5.578 1.00 95.25 185 TYR A CA 1
ATOM 1509 C C . TYR A 1 185 ? 4.578 3.957 -6.916 1.00 95.25 185 TYR A C 1
ATOM 1511 O O . TYR A 1 185 ? 4.243 3.461 -7.992 1.00 95.25 185 TYR A O 1
ATOM 1519 N N . ALA A 1 186 ? 5.379 5.024 -6.865 1.00 96.81 186 ALA A N 1
ATOM 1520 C CA . ALA A 1 186 ? 5.968 5.653 -8.043 1.00 96.81 186 ALA A CA 1
ATOM 1521 C C . ALA A 1 186 ? 6.906 4.698 -8.800 1.00 96.81 186 ALA A C 1
ATOM 1523 O O . ALA A 1 186 ? 6.795 4.557 -10.021 1.00 96.81 186 ALA A O 1
ATOM 1524 N N . VAL A 1 187 ? 7.802 4.022 -8.076 1.00 98.06 187 VAL A N 1
ATOM 1525 C CA . VAL A 1 187 ? 8.745 3.050 -8.643 1.00 98.06 187 VAL A CA 1
ATOM 1526 C C . VAL A 1 187 ? 8.010 1.822 -9.174 1.00 98.06 187 VAL A C 1
ATOM 1528 O O . VAL A 1 187 ? 8.275 1.405 -10.297 1.00 98.06 187 VAL A O 1
ATOM 1531 N N . GLU A 1 188 ? 7.033 1.300 -8.433 1.00 97.94 188 GLU A N 1
ATOM 1532 C CA . GLU A 1 188 ? 6.186 0.183 -8.860 1.00 97.94 188 GLU A CA 1
ATOM 1533 C C . GLU A 1 188 ? 5.475 0.487 -10.183 1.00 97.94 188 GLU A C 1
ATOM 1535 O O . GLU A 1 188 ? 5.532 -0.295 -11.135 1.00 97.94 188 GLU A O 1
ATOM 1540 N N . LYS A 1 189 ? 4.846 1.663 -10.294 1.00 97.31 189 LYS A N 1
ATOM 1541 C CA . LYS A 1 189 ? 4.198 2.096 -11.537 1.00 97.31 189 LYS A CA 1
ATOM 1542 C C . LYS A 1 189 ? 5.202 2.207 -12.687 1.00 97.31 189 LYS A C 1
ATOM 1544 O O . LYS A 1 189 ? 4.874 1.856 -13.823 1.00 97.31 189 LYS A O 1
ATOM 1549 N N . LYS A 1 190 ? 6.414 2.699 -12.410 1.00 97.50 190 LYS A N 1
ATOM 1550 C CA . LYS A 1 190 ? 7.475 2.846 -13.411 1.00 97.50 190 LYS A CA 1
ATOM 1551 C C . LYS A 1 190 ? 7.972 1.479 -13.899 1.00 97.50 190 LYS A C 1
ATOM 1553 O O . LYS A 1 190 ? 7.972 1.268 -15.109 1.00 97.50 190 LYS A O 1
ATOM 1558 N N . LEU A 1 191 ? 8.274 0.539 -12.998 1.00 98.12 191 LEU A N 1
ATOM 1559 C CA . LEU A 1 191 ? 8.621 -0.857 -13.316 1.00 98.12 191 LEU A CA 1
ATOM 1560 C C . LEU A 1 191 ? 7.581 -1.498 -14.240 1.00 98.12 191 LEU A C 1
ATOM 1562 O O . LEU A 1 191 ? 7.911 -1.904 -15.359 1.00 98.12 191 LEU A O 1
ATOM 1566 N N . ASN A 1 192 ? 6.312 -1.459 -13.827 1.00 97.75 192 ASN A N 1
ATOM 1567 C CA . ASN A 1 192 ? 5.205 -2.016 -14.601 1.00 97.75 192 ASN A CA 1
ATOM 1568 C C . ASN A 1 192 ? 5.081 -1.360 -15.988 1.00 97.75 192 ASN A C 1
ATOM 1570 O O . ASN A 1 192 ? 4.859 -2.050 -16.981 1.00 97.75 192 ASN A O 1
ATOM 1574 N N . SER A 1 193 ? 5.287 -0.041 -16.098 1.00 95.44 193 SER A N 1
ATOM 1575 C CA . SER A 1 193 ? 5.208 0.664 -17.389 1.00 95.44 193 SER A CA 1
ATOM 1576 C C . SER A 1 193 ? 6.296 0.266 -18.399 1.00 95.44 193 SER A C 1
ATOM 1578 O O . SER A 1 193 ? 6.083 0.420 -19.599 1.00 95.44 193 SER A O 1
ATOM 1580 N N . TYR A 1 194 ? 7.427 -0.282 -17.938 1.00 96.00 194 TYR A N 1
ATOM 1581 C CA . TYR A 1 194 ? 8.486 -0.841 -18.795 1.00 96.00 194 TYR A CA 1
ATOM 1582 C C . TYR A 1 194 ? 8.347 -2.363 -18.996 1.00 96.00 194 TYR A C 1
ATOM 1584 O O . TYR A 1 194 ? 9.135 -2.973 -19.724 1.00 96.00 194 TYR A O 1
ATOM 1592 N N . GLY A 1 195 ? 7.309 -2.975 -18.417 1.00 95.94 195 GLY A N 1
ATOM 1593 C CA . GLY A 1 195 ? 7.007 -4.403 -18.517 1.00 95.94 195 GLY A CA 1
ATOM 1594 C C . GLY A 1 195 ? 7.672 -5.277 -17.454 1.00 95.94 195 GLY A C 1
ATOM 1595 O O . GLY A 1 195 ? 7.563 -6.495 -17.552 1.00 95.94 195 GLY A O 1
ATOM 1596 N N . PHE A 1 196 ? 8.343 -4.688 -16.460 1.00 98.00 196 PHE A N 1
ATOM 1597 C CA . PHE A 1 196 ? 8.793 -5.409 -15.269 1.00 98.00 196 PHE A CA 1
ATOM 1598 C C . PHE A 1 196 ? 7.614 -5.498 -14.305 1.00 98.00 196 PHE A C 1
ATOM 1600 O O . PHE A 1 196 ? 7.389 -4.596 -13.498 1.00 98.00 196 PHE A O 1
ATOM 1607 N N . GLU A 1 197 ? 6.810 -6.544 -14.462 1.00 98.06 197 GLU A N 1
ATOM 1608 C CA . GLU A 1 197 ? 5.627 -6.763 -13.636 1.00 98.06 197 GLU A CA 1
ATOM 1609 C C . GLU A 1 197 ? 6.031 -6.950 -12.171 1.00 98.06 197 GLU A C 1
ATOM 1611 O O . GLU A 1 197 ? 6.805 -7.849 -11.832 1.00 98.06 197 GLU A O 1
ATOM 1616 N N . VAL A 1 198 ? 5.500 -6.087 -11.308 1.00 98.50 198 VAL A N 1
ATOM 1617 C CA . VAL A 1 198 ? 5.712 -6.162 -9.862 1.00 98.50 198 VAL A CA 1
ATOM 1618 C C . VAL A 1 198 ? 4.667 -7.095 -9.267 1.00 98.50 198 VAL A C 1
ATOM 1620 O O . VAL A 1 198 ? 3.473 -6.819 -9.338 1.00 98.50 198 VAL A O 1
ATOM 1623 N N . LEU A 1 199 ? 5.122 -8.189 -8.658 1.00 97.56 199 LEU A N 1
ATOM 1624 C CA . LEU A 1 199 ? 4.258 -9.140 -7.961 1.00 97.56 199 LEU A CA 1
ATOM 1625 C C . LEU A 1 199 ? 3.870 -8.615 -6.581 1.00 97.56 199 LEU A C 1
ATOM 1627 O O . LEU A 1 199 ? 2.708 -8.687 -6.186 1.00 97.56 199 LEU A O 1
ATOM 1631 N N . ARG A 1 200 ? 4.858 -8.100 -5.841 1.00 96.88 200 ARG A N 1
ATOM 1632 C CA . ARG A 1 200 ? 4.682 -7.467 -4.532 1.00 96.88 200 ARG A CA 1
ATOM 1633 C C . ARG A 1 200 ? 5.748 -6.406 -4.306 1.00 96.88 200 ARG A C 1
ATOM 1635 O O . ARG A 1 200 ? 6.845 -6.480 -4.862 1.00 96.88 200 ARG A O 1
ATOM 1642 N N . ALA A 1 201 ? 5.425 -5.454 -3.442 1.00 97.62 201 ALA A N 1
ATOM 1643 C CA . ALA A 1 201 ? 6.344 -4.425 -3.002 1.00 97.62 201 ALA A CA 1
ATOM 1644 C C . ALA A 1 201 ? 6.176 -4.166 -1.506 1.00 97.62 201 ALA A C 1
ATOM 1646 O O . ALA A 1 201 ? 5.056 -4.118 -1.001 1.00 97.62 201 ALA A O 1
ATOM 1647 N N . GLU A 1 202 ? 7.295 -3.955 -0.829 1.00 96.69 202 GLU A N 1
ATOM 1648 C CA . GLU A 1 202 ? 7.350 -3.567 0.575 1.00 96.69 202 GLU A CA 1
ATOM 1649 C C . GLU A 1 202 ? 8.287 -2.370 0.735 1.00 96.69 202 GLU A C 1
ATOM 1651 O O . GLU A 1 202 ? 9.182 -2.138 -0.086 1.00 96.69 202 GLU A O 1
ATOM 1656 N N . HIS A 1 203 ? 8.108 -1.614 1.816 1.00 95.94 203 HIS A N 1
ATOM 1657 C CA . HIS A 1 203 ? 9.015 -0.536 2.193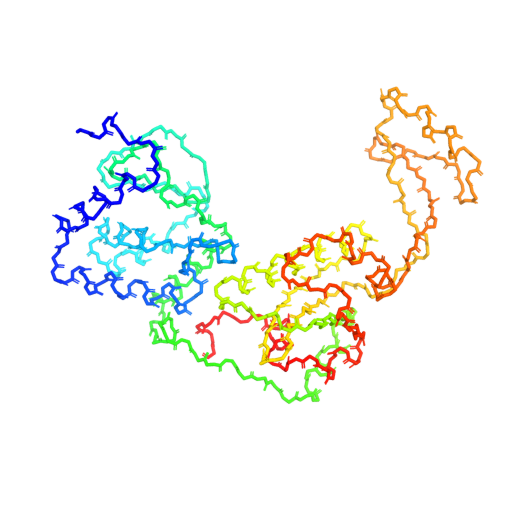 1.00 95.94 203 HIS A CA 1
ATOM 1658 C C . HIS A 1 203 ? 9.354 -0.596 3.680 1.00 95.94 203 HIS A C 1
ATOM 1660 O O . HIS A 1 203 ? 8.593 -1.104 4.501 1.00 95.94 203 HIS A O 1
ATOM 1666 N N . GLY A 1 204 ? 10.525 -0.079 4.019 1.00 93.31 204 GLY A N 1
ATOM 1667 C CA . GLY A 1 204 ? 11.019 -0.037 5.383 1.00 93.31 204 GLY A CA 1
ATOM 1668 C C . GLY A 1 204 ? 11.938 1.152 5.588 1.00 93.31 204 GLY A C 1
ATOM 1669 O O . GLY A 1 204 ? 12.386 1.795 4.638 1.00 93.31 204 GLY A O 1
ATOM 1670 N N . GLU A 1 205 ? 12.226 1.441 6.845 1.00 93.12 205 GLU A N 1
ATOM 1671 C CA . GLU A 1 205 ? 13.149 2.497 7.226 1.00 93.12 205 GLU A CA 1
ATOM 1672 C C . GLU A 1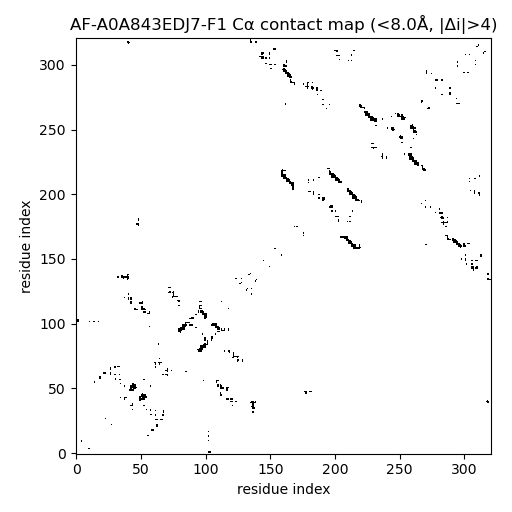 205 ? 13.944 2.078 8.460 1.00 93.12 205 GLU A C 1
ATOM 1674 O O . GLU A 1 205 ? 13.418 1.424 9.361 1.00 93.12 205 GLU A O 1
ATOM 1679 N N . ASP A 1 206 ? 15.211 2.474 8.495 1.00 91.50 206 ASP A N 1
ATOM 1680 C CA . ASP A 1 206 ? 16.049 2.434 9.688 1.00 91.50 206 ASP A CA 1
ATOM 1681 C C . ASP A 1 206 ? 16.485 3.863 10.061 1.00 91.50 206 ASP A C 1
ATOM 1683 O O . ASP A 1 206 ? 15.942 4.846 9.550 1.00 91.50 206 ASP A O 1
ATOM 1687 N N . GLU A 1 207 ? 17.431 4.007 10.989 1.00 90.50 207 GLU A N 1
ATOM 1688 C CA . GLU A 1 207 ? 17.919 5.315 11.448 1.00 90.50 207 GLU A CA 1
ATOM 1689 C C . GLU A 1 207 ? 18.608 6.144 10.350 1.00 90.50 207 GLU A C 1
ATOM 1691 O O . GLU A 1 207 ? 18.704 7.364 10.472 1.00 90.50 207 GLU A O 1
ATOM 1696 N N . LYS A 1 208 ? 19.106 5.507 9.285 1.00 94.69 208 LYS A N 1
ATOM 1697 C CA . LYS A 1 208 ? 19.952 6.122 8.252 1.00 94.69 208 LYS A CA 1
ATOM 1698 C C . LYS A 1 208 ? 19.403 5.982 6.842 1.00 94.69 208 LYS A C 1
ATOM 1700 O O . LYS A 1 208 ? 19.759 6.793 5.988 1.00 94.69 208 LYS A O 1
ATOM 1705 N N . LYS A 1 209 ? 18.599 4.959 6.569 1.00 97.00 209 LYS A N 1
ATOM 1706 C CA . LYS A 1 209 ? 18.157 4.595 5.226 1.00 97.00 209 LYS A CA 1
ATOM 1707 C C . LYS A 1 209 ? 16.654 4.363 5.162 1.00 97.00 209 LYS A C 1
ATOM 1709 O O . LYS A 1 209 ? 16.022 3.902 6.109 1.00 97.00 209 LYS A O 1
ATOM 1714 N N . VAL A 1 210 ? 16.104 4.648 3.989 1.00 97.56 210 VAL A N 1
ATOM 1715 C CA . VAL A 1 210 ? 14.798 4.165 3.533 1.00 97.56 210 VAL A CA 1
ATOM 1716 C C . VAL A 1 210 ? 15.046 3.072 2.502 1.00 97.56 210 VAL A C 1
ATOM 1718 O O . VAL A 1 210 ? 15.908 3.233 1.641 1.00 97.56 210 VAL A O 1
ATOM 1721 N N . SER A 1 211 ? 14.274 1.993 2.566 1.00 98.12 211 SER A N 1
ATOM 1722 C CA . SER A 1 211 ? 14.378 0.838 1.677 1.00 98.12 211 SER A CA 1
ATOM 1723 C C . SER A 1 211 ? 13.056 0.584 0.963 1.00 98.12 211 SER A C 1
ATOM 1725 O O . SER A 1 211 ? 12.002 0.578 1.596 1.00 98.12 211 SER A O 1
ATOM 1727 N N . LEU A 1 212 ? 13.118 0.342 -0.344 1.00 98.50 212 LEU A N 1
ATOM 1728 C CA . LEU A 1 212 ? 12.006 -0.112 -1.176 1.00 98.50 212 LEU A CA 1
ATOM 1729 C C . LEU A 1 212 ? 12.396 -1.457 -1.788 1.00 98.50 212 LEU A C 1
ATOM 1731 O O . LEU A 1 212 ? 13.435 -1.551 -2.442 1.00 98.50 212 LEU A O 1
ATOM 1735 N N . LEU A 1 213 ? 11.584 -2.486 -1.584 1.00 98.69 213 LEU A N 1
ATOM 1736 C CA . LEU A 1 213 ? 11.858 -3.842 -2.046 1.00 98.69 213 LEU A CA 1
ATOM 1737 C C . LEU A 1 213 ? 10.743 -4.296 -2.980 1.00 98.69 213 LEU A C 1
ATOM 1739 O O . LEU A 1 213 ? 9.567 -4.178 -2.641 1.00 98.69 213 LEU A O 1
ATOM 1743 N N . PHE A 1 214 ? 11.119 -4.839 -4.131 1.00 98.69 214 PHE A N 1
ATOM 1744 C CA . PHE A 1 214 ? 10.191 -5.279 -5.164 1.00 98.69 214 PHE A CA 1
ATOM 1745 C C . PHE A 1 214 ? 10.497 -6.716 -5.564 1.00 98.69 214 PHE A C 1
ATOM 1747 O O . PHE A 1 214 ? 11.629 -7.038 -5.934 1.00 98.69 214 PHE A O 1
ATOM 1754 N N . GLU A 1 215 ? 9.468 -7.556 -5.532 1.00 98.56 215 GLU A N 1
ATOM 1755 C CA . GLU A 1 215 ? 9.474 -8.857 -6.187 1.00 98.56 215 GLU A CA 1
ATOM 1756 C C . GLU A 1 215 ? 8.899 -8.693 -7.598 1.00 98.56 215 GLU A C 1
ATOM 1758 O O . GLU A 1 215 ? 7.777 -8.215 -7.767 1.00 98.56 215 GLU A O 1
ATOM 1763 N N . LEU A 1 216 ? 9.671 -9.073 -8.612 1.00 98.62 216 LEU A N 1
ATOM 1764 C CA . LEU A 1 216 ? 9.339 -8.940 -10.028 1.00 98.62 216 LEU A CA 1
ATOM 1765 C C . LEU A 1 216 ? 9.062 -10.316 -10.630 1.00 98.62 216 LEU A C 1
ATOM 1767 O O . LEU A 1 216 ? 9.781 -11.267 -10.324 1.00 98.62 216 LEU A O 1
ATOM 1771 N N . SER A 1 217 ? 8.095 -10.427 -11.542 1.00 97.50 217 SER A N 1
ATOM 1772 C CA . SER A 1 217 ? 7.835 -11.707 -12.223 1.00 97.50 217 SER A CA 1
ATOM 1773 C C . SER A 1 217 ? 9.030 -12.171 -13.060 1.00 97.50 217 SER A C 1
ATOM 1775 O O . SER A 1 217 ? 9.294 -13.364 -13.156 1.00 97.50 217 SER A O 1
ATOM 1777 N N . SER A 1 218 ? 9.808 -11.224 -13.589 1.00 96.88 218 SER A N 1
ATOM 1778 C CA . SER A 1 218 ? 11.148 -11.463 -14.112 1.00 96.88 218 SER A CA 1
ATOM 1779 C C . SER A 1 218 ? 12.034 -10.240 -13.898 1.00 96.88 218 SER A C 1
ATOM 1781 O O . SER A 1 218 ? 11.596 -9.099 -14.056 1.00 96.88 218 SER A O 1
ATOM 1783 N N . PHE A 1 219 ? 13.304 -10.474 -13.572 1.00 97.94 219 PHE A N 1
ATOM 1784 C CA . PHE A 1 219 ? 14.295 -9.402 -13.467 1.00 97.94 219 PHE A CA 1
ATOM 1785 C C . PHE A 1 219 ? 14.873 -8.987 -14.816 1.00 97.94 219 PHE A C 1
ATOM 1787 O O . PHE A 1 219 ? 15.293 -7.844 -14.990 1.00 97.94 219 PHE A O 1
ATOM 1794 N N . THR A 1 220 ? 14.893 -9.926 -15.763 1.00 97.88 220 THR A N 1
ATOM 1795 C CA . THR A 1 220 ? 15.374 -9.704 -17.120 1.00 97.88 220 THR A CA 1
ATOM 1796 C C . THR A 1 220 ? 14.274 -10.013 -18.125 1.00 97.88 220 THR A C 1
ATOM 1798 O O . THR A 1 220 ? 13.554 -11.006 -18.031 1.00 97.88 220 THR A O 1
ATOM 1801 N N . LEU A 1 221 ? 14.094 -9.128 -19.095 1.00 97.50 221 LEU A N 1
ATOM 1802 C CA . LEU A 1 221 ? 13.073 -9.250 -20.124 1.00 97.50 221 LEU A CA 1
ATOM 1803 C C . LEU A 1 221 ? 13.714 -9.586 -21.472 1.00 97.50 221 LEU A C 1
ATOM 1805 O O . LEU A 1 221 ? 14.827 -9.139 -21.759 1.00 97.50 221 LEU A O 1
ATOM 1809 N N . PRO A 1 222 ? 13.004 -10.307 -22.355 1.00 96.81 222 PRO A N 1
ATOM 1810 C CA . PRO A 1 222 ? 13.431 -10.466 -23.736 1.00 96.81 222 PRO A CA 1
ATOM 1811 C C . PRO A 1 222 ? 13.623 -9.111 -24.426 1.00 96.81 222 PRO A C 1
ATOM 1813 O O . PRO A 1 222 ? 12.843 -8.178 -24.219 1.00 96.81 222 PRO A O 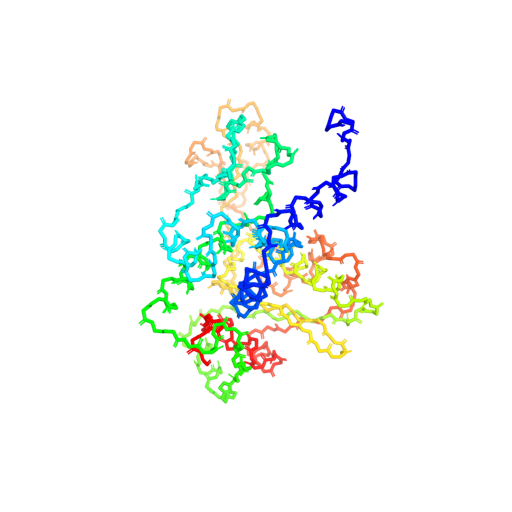1
ATOM 1816 N N . ALA A 1 223 ? 14.626 -9.032 -25.304 1.00 95.75 223 ALA A N 1
ATOM 1817 C CA . ALA A 1 223 ? 14.974 -7.803 -26.017 1.00 95.75 223 ALA A CA 1
ATOM 1818 C C . ALA A 1 223 ? 13.840 -7.261 -26.893 1.00 95.75 223 ALA A C 1
ATOM 1820 O O . ALA A 1 223 ? 13.757 -6.054 -27.102 1.00 95.75 223 ALA A O 1
ATOM 1821 N N . LEU A 1 224 ? 12.977 -8.136 -27.409 1.00 95.75 224 LEU A N 1
ATOM 1822 C CA . LEU A 1 224 ? 11.855 -7.756 -28.255 1.00 95.75 224 LEU A CA 1
ATOM 1823 C C . LEU A 1 224 ? 10.556 -7.719 -27.453 1.00 95.75 224 LEU A C 1
ATOM 1825 O O . LEU A 1 224 ? 10.304 -8.565 -26.595 1.00 95.75 224 LEU A O 1
ATOM 1829 N N . PHE A 1 225 ? 9.711 -6.744 -27.766 1.00 94.88 225 PHE A N 1
ATOM 1830 C CA . PHE A 1 225 ? 8.366 -6.632 -27.222 1.00 94.88 225 PHE A CA 1
ATOM 1831 C C . PHE A 1 225 ? 7.394 -6.136 -28.283 1.00 94.88 225 PHE A C 1
ATOM 1833 O O . PHE A 1 225 ? 7.792 -5.611 -29.325 1.00 94.88 225 PHE A O 1
ATOM 1840 N N . THR A 1 226 ? 6.107 -6.298 -27.997 1.00 94.62 226 THR A N 1
ATOM 1841 C CA . THR A 1 226 ? 5.057 -5.738 -28.841 1.00 94.62 226 THR A CA 1
ATOM 1842 C C . THR A 1 226 ? 4.750 -4.317 -28.382 1.00 94.62 226 THR A C 1
ATOM 1844 O O . THR A 1 226 ? 4.353 -4.109 -27.239 1.00 94.62 226 THR A O 1
ATOM 1847 N N . HIS A 1 227 ? 4.934 -3.345 -29.271 1.00 93.44 227 HIS A N 1
ATOM 1848 C CA . HIS A 1 227 ? 4.595 -1.948 -29.033 1.00 93.44 227 HIS A CA 1
ATOM 1849 C C . HIS A 1 227 ? 3.192 -1.649 -29.570 1.00 93.44 227 HIS A C 1
ATOM 1851 O O . HIS A 1 227 ? 2.926 -1.808 -30.766 1.00 93.44 227 HIS A O 1
ATOM 1857 N N . ASP A 1 228 ? 2.302 -1.219 -28.675 1.00 93.19 228 ASP A N 1
ATOM 1858 C CA . ASP A 1 228 ? 0.934 -0.832 -29.009 1.00 93.19 228 ASP A CA 1
ATOM 1859 C C . ASP A 1 228 ? 0.889 0.516 -29.732 1.00 93.19 228 ASP A C 1
ATOM 1861 O O . ASP A 1 228 ? 1.229 1.562 -29.180 1.00 93.19 228 ASP A O 1
ATOM 1865 N N . GLY A 1 229 ? 0.398 0.488 -30.967 1.00 93.31 229 GLY A N 1
ATOM 1866 C CA . GLY A 1 229 ? 0.027 1.663 -31.738 1.00 93.31 229 GLY A CA 1
ATOM 1867 C C . GLY A 1 229 ? -1.433 2.077 -31.513 1.00 93.31 229 GLY A C 1
ATOM 1868 O O . GLY A 1 229 ? -2.109 1.604 -30.586 1.00 93.31 229 GLY A O 1
ATOM 1869 N N . PRO A 1 230 ? -1.948 3.005 -32.334 1.00 95.31 230 PRO A N 1
ATOM 1870 C CA . PRO A 1 230 ? -3.322 3.484 -32.235 1.00 95.31 230 PRO A CA 1
ATOM 1871 C C . PRO A 1 230 ? -4.349 2.433 -32.711 1.00 95.31 230 PRO A C 1
ATOM 1873 O O . PRO A 1 230 ? -3.994 1.485 -33.420 1.00 95.31 230 PRO A O 1
ATOM 1876 N N . PRO A 1 231 ? -5.641 2.582 -32.352 1.00 95.94 231 PRO A N 1
ATOM 1877 C CA . PRO A 1 231 ? -6.722 1.821 -32.978 1.00 95.94 231 PRO A CA 1
ATOM 1878 C C . PRO A 1 231 ? -6.720 1.985 -34.503 1.00 95.94 231 PRO A C 1
ATOM 1880 O O . PRO A 1 231 ? -6.385 3.046 -35.014 1.00 95.94 231 PRO A O 1
ATOM 1883 N N . VAL A 1 232 ? -7.135 0.964 -35.249 1.00 93.75 232 VAL A N 1
ATOM 1884 C CA . VAL A 1 232 ? -7.017 0.980 -36.724 1.00 93.75 232 VAL A CA 1
ATOM 1885 C C . VAL A 1 232 ? -7.856 2.057 -37.426 1.00 93.75 232 VAL A C 1
ATOM 1887 O O . VAL A 1 232 ? -7.586 2.380 -38.575 1.00 93.75 232 VAL A O 1
ATOM 1890 N N . HIS A 1 233 ? -8.878 2.591 -36.755 1.00 92.00 233 HIS A N 1
ATOM 1891 C CA . HIS A 1 233 ? -9.874 3.498 -37.333 1.00 92.00 233 HIS A CA 1
ATOM 1892 C C . HIS A 1 233 ? -9.594 4.986 -37.083 1.00 92.00 233 HIS A C 1
ATOM 1894 O O . HIS A 1 233 ? -10.377 5.820 -37.529 1.00 92.00 233 HIS A O 1
ATOM 1900 N N . VAL A 1 234 ? -8.547 5.334 -36.327 1.00 93.06 234 VAL A N 1
ATOM 1901 C CA . VAL A 1 234 ? -8.239 6.742 -36.036 1.00 93.06 234 VAL A CA 1
ATOM 1902 C C . VAL A 1 234 ? -7.291 7.311 -37.088 1.00 93.06 234 VAL A C 1
ATOM 1904 O O . VAL A 1 234 ? -6.386 6.621 -37.546 1.00 93.06 234 VAL A O 1
ATOM 1907 N N . GLU A 1 235 ? -7.450 8.591 -37.423 1.00 85.81 235 GLU A N 1
ATOM 1908 C CA . GLU A 1 235 ? -6.617 9.278 -38.427 1.00 85.81 235 GLU A CA 1
ATOM 1909 C C . GLU A 1 235 ? -5.123 9.276 -38.059 1.00 85.81 235 GLU A C 1
ATOM 1911 O O . GLU A 1 235 ? -4.254 9.214 -38.923 1.00 85.81 235 GLU A O 1
ATOM 1916 N N . THR A 1 236 ? -4.794 9.236 -36.763 1.00 86.88 236 THR A N 1
ATOM 1917 C CA . THR A 1 236 ? -3.403 9.158 -36.289 1.00 86.88 236 THR A CA 1
ATOM 1918 C C . THR A 1 236 ? -2.709 7.828 -36.608 1.00 86.88 236 THR A C 1
ATOM 1920 O O . THR A 1 236 ? -1.509 7.694 -36.356 1.00 86.88 236 THR A O 1
ATOM 1923 N N . ALA A 1 237 ? -3.426 6.845 -37.166 1.00 88.94 237 ALA A N 1
ATOM 1924 C CA . ALA A 1 237 ? -2.849 5.585 -37.620 1.00 88.94 237 ALA A CA 1
ATOM 1925 C C . ALA A 1 237 ? -1.856 5.767 -38.777 1.00 88.94 237 ALA A C 1
ATOM 1927 O O . ALA A 1 237 ? -0.867 5.037 -38.816 1.00 88.94 237 ALA A O 1
ATOM 1928 N N . GLU A 1 238 ? -2.059 6.744 -39.666 1.00 90.00 238 GLU A N 1
ATOM 1929 C CA . GLU A 1 238 ? -1.182 6.958 -40.828 1.00 90.00 238 GLU A CA 1
ATOM 1930 C C . GLU A 1 238 ? 0.254 7.279 -40.401 1.00 90.00 238 GLU A C 1
ATOM 1932 O O . GLU A 1 238 ? 1.182 6.579 -40.798 1.00 90.00 238 GLU A O 1
ATOM 1937 N N . GLY A 1 239 ? 0.438 8.231 -39.481 1.00 92.12 239 GLY A N 1
ATOM 1938 C CA . GLY A 1 239 ? 1.771 8.583 -38.977 1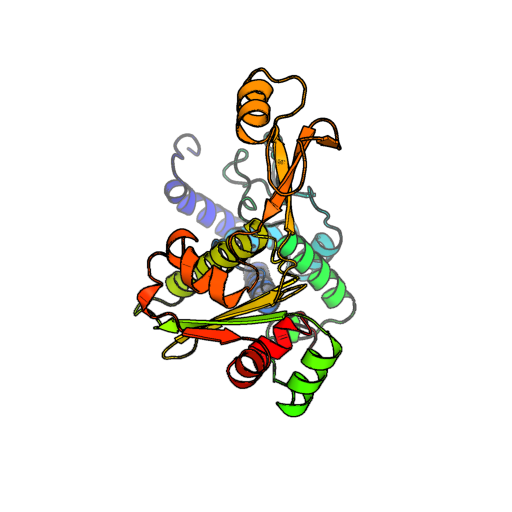.00 92.12 239 GLY A CA 1
ATOM 1939 C C . GLY A 1 239 ? 2.463 7.443 -38.217 1.00 92.12 239 GLY A C 1
ATOM 1940 O O . GLY A 1 239 ? 3.691 7.337 -38.228 1.00 92.12 239 GLY A O 1
ATOM 1941 N N . PHE A 1 240 ? 1.697 6.554 -37.571 1.00 92.94 240 PHE A N 1
ATOM 1942 C CA . PHE A 1 240 ? 2.262 5.343 -36.970 1.00 92.94 240 PHE A CA 1
ATOM 1943 C C . PHE A 1 240 ? 2.746 4.371 -38.049 1.00 92.94 240 PHE A C 1
ATOM 1945 O O . PHE A 1 240 ? 3.861 3.865 -37.956 1.00 92.94 240 PHE A O 1
ATOM 1952 N N . LEU A 1 241 ? 1.930 4.120 -39.074 1.00 93.56 241 LEU A N 1
ATOM 1953 C CA . LEU A 1 241 ? 2.309 3.248 -40.179 1.00 93.56 241 LEU A CA 1
ATOM 1954 C C . LEU A 1 241 ? 3.563 3.779 -40.868 1.00 93.56 241 LEU A C 1
ATOM 1956 O O . LEU A 1 241 ? 4.549 3.054 -40.917 1.00 93.56 241 LEU A O 1
ATOM 1960 N N . GLU A 1 242 ? 3.580 5.045 -41.287 1.00 94.12 242 GLU A N 1
ATOM 1961 C CA . GLU A 1 242 ? 4.734 5.683 -41.937 1.00 94.12 242 GLU A CA 1
ATOM 1962 C C . GLU A 1 242 ? 6.031 5.509 -41.144 1.00 94.12 242 GLU A C 1
ATOM 1964 O O . GLU A 1 242 ? 7.054 5.119 -41.704 1.00 94.12 242 GLU A O 1
ATOM 1969 N N . LYS A 1 243 ? 5.984 5.732 -39.824 1.00 94.19 243 LYS A N 1
ATOM 1970 C CA . LYS A 1 243 ? 7.150 5.575 -38.947 1.00 94.19 243 LYS A CA 1
ATOM 1971 C C . LYS A 1 243 ? 7.681 4.140 -38.912 1.00 94.19 243 LYS A C 1
ATOM 1973 O O . LYS A 1 243 ? 8.884 3.943 -38.759 1.00 94.19 243 LYS A O 1
ATOM 1978 N N . TRP A 1 244 ? 6.795 3.149 -38.974 1.00 94.50 244 TRP A N 1
ATOM 1979 C CA . TRP A 1 244 ? 7.129 1.759 -38.668 1.00 94.50 244 TRP A CA 1
ATOM 1980 C C . TRP A 1 244 ? 7.054 0.805 -39.869 1.00 94.50 244 TRP A C 1
ATOM 1982 O O . TRP A 1 244 ? 7.361 -0.375 -39.706 1.00 94.50 244 TRP A O 1
ATOM 1992 N N . MET A 1 245 ? 6.682 1.277 -41.065 1.00 93.19 245 MET A N 1
ATOM 1993 C CA . MET A 1 245 ? 6.526 0.438 -42.262 1.00 93.19 245 MET A CA 1
ATOM 1994 C C . MET A 1 245 ? 7.780 -0.379 -42.594 1.00 93.19 245 MET A C 1
ATOM 1996 O O . MET A 1 245 ? 7.649 -1.543 -42.969 1.00 93.19 245 MET A O 1
ATOM 2000 N N . ASP A 1 246 ? 8.968 0.201 -42.416 1.00 91.94 246 ASP A N 1
ATOM 2001 C CA . ASP A 1 246 ? 10.264 -0.424 -42.724 1.00 91.94 246 ASP A CA 1
ATOM 2002 C C . ASP A 1 246 ? 11.036 -0.847 -41.460 1.00 91.94 246 ASP A C 1
ATOM 2004 O O . ASP A 1 246 ? 12.265 -0.906 -41.441 1.00 91.94 246 ASP A O 1
ATOM 2008 N N . ASN A 1 247 ? 10.317 -1.126 -40.372 1.00 92.50 247 ASN A N 1
ATOM 2009 C CA . ASN A 1 247 ? 10.907 -1.548 -39.107 1.00 92.50 247 ASN A CA 1
ATOM 2010 C C . ASN A 1 247 ? 11.703 -2.865 -39.227 1.00 92.50 247 ASN A C 1
ATOM 2012 O O . ASN A 1 247 ? 11.259 -3.828 -39.854 1.00 92.50 247 ASN A O 1
ATOM 2016 N N . GLU A 1 248 ? 12.853 -2.923 -38.546 1.00 92.94 248 GLU A N 1
ATOM 2017 C CA . GLU A 1 248 ? 13.817 -4.038 -38.586 1.00 92.94 248 GLU A CA 1
ATOM 2018 C C . GLU A 1 248 ? 13.182 -5.393 -38.226 1.00 92.94 248 GLU A C 1
ATOM 2020 O O . GLU A 1 248 ? 13.535 -6.423 -38.798 1.00 92.94 248 GLU A O 1
ATOM 2025 N N . PHE A 1 249 ? 12.210 -5.399 -37.309 1.00 93.62 249 PHE A N 1
ATOM 2026 C CA . PHE A 1 249 ? 11.564 -6.617 -36.800 1.00 93.62 249 PHE A CA 1
ATOM 2027 C C . PHE A 1 249 ? 10.219 -6.914 -37.471 1.00 93.62 249 PHE A C 1
ATOM 2029 O O . PHE A 1 249 ? 9.398 -7.654 -36.928 1.00 93.62 249 PHE A O 1
ATOM 2036 N N . GLY A 1 250 ? 9.995 -6.344 -38.654 1.00 91.81 250 GLY A N 1
ATOM 2037 C CA . GLY A 1 250 ? 8.802 -6.561 -39.460 1.00 91.81 250 GLY A CA 1
ATOM 2038 C C . GLY A 1 250 ? 7.838 -5.380 -39.452 1.00 91.81 250 GLY A C 1
ATOM 2039 O O . GLY A 1 250 ? 7.909 -4.476 -38.616 1.00 91.81 250 GLY A O 1
ATOM 2040 N N . ARG A 1 251 ? 6.925 -5.421 -40.426 1.00 95.38 251 ARG A N 1
ATOM 2041 C CA . ARG A 1 251 ? 5.921 -4.382 -40.682 1.00 95.38 251 ARG A CA 1
ATOM 2042 C C . ARG A 1 251 ? 4.865 -4.312 -39.570 1.00 95.38 251 ARG A C 1
ATOM 2044 O O . ARG A 1 251 ? 4.653 -5.312 -38.878 1.00 95.38 251 ARG A O 1
ATOM 2051 N N . PRO A 1 252 ? 4.142 -3.185 -39.443 1.00 96.06 252 PRO A N 1
ATOM 2052 C CA . PRO A 1 252 ? 2.987 -3.096 -38.562 1.00 96.06 252 PRO A CA 1
ATOM 2053 C C . PRO A 1 252 ? 1.936 -4.159 -38.893 1.00 96.06 252 PRO A C 1
ATOM 2055 O O . PRO A 1 252 ? 1.667 -4.445 -40.060 1.00 96.06 252 PRO A O 1
ATOM 2058 N N . PHE A 1 253 ? 1.320 -4.723 -37.859 1.00 95.94 253 PHE A N 1
ATOM 2059 C CA . PHE A 1 253 ? 0.256 -5.720 -37.965 1.00 95.94 253 PHE A CA 1
ATOM 2060 C C . PHE A 1 253 ? -0.914 -5.359 -37.047 1.00 95.94 253 PHE A C 1
ATOM 2062 O O . PHE A 1 253 ? -0.772 -4.553 -36.128 1.00 95.94 253 PHE A O 1
ATOM 2069 N N . ILE A 1 254 ? -2.087 -5.939 -37.306 1.00 96.25 254 ILE A N 1
ATOM 2070 C CA . ILE A 1 254 ? -3.298 -5.672 -36.524 1.00 96.25 254 ILE A CA 1
ATOM 2071 C C . ILE A 1 254 ? -3.473 -6.760 -35.467 1.00 96.25 254 ILE A C 1
ATOM 2073 O O . ILE A 1 254 ? -3.469 -7.947 -35.790 1.00 96.25 254 ILE A O 1
ATOM 2077 N N . ALA A 1 255 ? -3.687 -6.352 -34.220 1.00 95.31 255 ALA A N 1
ATOM 2078 C CA . ALA A 1 255 ? -4.112 -7.228 -33.133 1.00 95.31 255 ALA A CA 1
ATOM 2079 C C . ALA A 1 255 ? -5.014 -6.448 -32.166 1.00 95.31 255 ALA A C 1
ATOM 2081 O O . ALA A 1 255 ? -4.785 -5.265 -31.919 1.00 95.31 255 ALA A O 1
ATOM 2082 N N . ASP A 1 256 ? -6.069 -7.090 -31.661 1.00 94.12 256 ASP A N 1
ATOM 2083 C CA . ASP A 1 256 ? -7.047 -6.496 -30.733 1.00 94.12 256 ASP A CA 1
ATOM 2084 C C . ASP A 1 256 ? -7.619 -5.137 -31.200 1.00 94.12 256 ASP A C 1
ATOM 2086 O O . ASP A 1 256 ? -7.850 -4.222 -30.410 1.00 94.12 256 ASP A O 1
ATOM 2090 N N . GLY A 1 257 ? -7.820 -4.979 -32.515 1.00 94.44 257 GLY A N 1
ATOM 2091 C CA . GLY A 1 257 ? -8.355 -3.752 -33.120 1.00 94.44 257 GLY A CA 1
ATOM 2092 C C . GLY A 1 257 ? -7.371 -2.576 -33.194 1.00 94.44 257 GLY A C 1
ATOM 2093 O O . GLY A 1 257 ? -7.784 -1.449 -33.485 1.00 94.44 257 GLY A O 1
ATOM 2094 N N . ARG A 1 258 ? -6.077 -2.813 -32.947 1.00 96.69 258 ARG A N 1
ATOM 2095 C CA . ARG A 1 258 ? -5.014 -1.799 -32.963 1.00 96.69 258 ARG A CA 1
ATOM 2096 C C . ARG A 1 258 ? -3.886 -2.182 -33.909 1.00 96.69 258 ARG A C 1
ATOM 2098 O O . ARG A 1 258 ? -3.632 -3.365 -34.130 1.00 96.69 258 ARG A O 1
ATOM 2105 N N . TRP A 1 259 ? -3.189 -1.175 -34.422 1.00 96.56 259 TRP A N 1
ATOM 2106 C CA . TRP A 1 259 ? -1.883 -1.378 -35.040 1.00 96.56 259 TRP A CA 1
ATOM 2107 C C . TRP A 1 259 ? -0.844 -1.687 -33.967 1.00 96.56 259 TRP A C 1
ATOM 2109 O O . TRP A 1 259 ? -0.838 -1.060 -32.910 1.00 96.56 259 TRP A O 1
ATOM 2119 N N . ARG A 1 260 ? 0.037 -2.647 -34.237 1.00 96.81 260 ARG A N 1
ATOM 2120 C CA . ARG A 1 260 ? 1.142 -3.052 -33.366 1.00 96.81 260 ARG A CA 1
ATOM 2121 C C . ARG A 1 260 ? 2.392 -3.330 -34.186 1.00 96.81 260 ARG A C 1
ATOM 2123 O O . ARG A 1 260 ? 2.307 -3.629 -35.375 1.00 96.81 260 ARG A O 1
ATOM 2130 N N . VAL A 1 261 ? 3.549 -3.247 -33.539 1.00 96.62 261 VAL A N 1
ATOM 2131 C CA . VAL A 1 261 ? 4.852 -3.599 -34.124 1.00 96.62 261 VAL A CA 1
ATOM 2132 C C . VAL A 1 261 ? 5.674 -4.387 -33.116 1.00 96.62 261 VAL A C 1
ATOM 2134 O O . VAL A 1 261 ? 5.518 -4.206 -31.908 1.00 96.62 261 VAL A O 1
ATOM 2137 N N . VAL A 1 262 ? 6.576 -5.237 -33.600 1.00 96.56 262 VAL A N 1
ATOM 2138 C CA . VAL A 1 262 ? 7.644 -5.785 -32.759 1.00 96.56 262 VAL A CA 1
ATOM 2139 C C . VAL A 1 262 ? 8.784 -4.771 -32.739 1.00 96.56 262 VAL A C 1
ATOM 2141 O O . VAL A 1 262 ? 9.228 -4.317 -33.789 1.00 96.56 262 VAL A O 1
ATOM 2144 N N . SER A 1 263 ? 9.251 -4.392 -31.554 1.00 95.00 263 SER A N 1
ATOM 2145 C CA . SER A 1 263 ? 10.345 -3.432 -31.377 1.00 95.00 263 SER A CA 1
ATOM 2146 C C . SER A 1 263 ? 11.314 -3.916 -30.308 1.00 95.00 263 SER A C 1
ATOM 2148 O O . SER A 1 263 ? 10.963 -4.744 -29.465 1.00 95.00 263 SER A O 1
ATOM 2150 N N . ARG A 1 264 ? 12.534 -3.372 -30.310 1.00 95.00 264 ARG A N 1
ATOM 2151 C CA . ARG A 1 264 ? 13.467 -3.540 -29.193 1.00 95.00 264 ARG A CA 1
ATOM 2152 C C . ARG A 1 264 ? 13.025 -2.728 -27.983 1.00 95.00 264 ARG A C 1
ATOM 2154 O O . ARG A 1 264 ? 12.589 -1.584 -28.129 1.00 95.00 264 ARG A O 1
ATOM 2161 N N . ARG A 1 265 ? 13.153 -3.325 -26.799 1.00 95.44 265 ARG A N 1
ATOM 2162 C CA . ARG A 1 265 ? 13.007 -2.627 -25.522 1.00 95.44 265 ARG A CA 1
ATOM 2163 C C . ARG A 1 265 ? 14.176 -1.660 -25.328 1.00 95.44 265 ARG A C 1
ATOM 2165 O O . ARG A 1 265 ? 15.293 -1.992 -25.722 1.00 95.44 265 ARG A O 1
ATOM 2172 N N . PRO A 1 266 ? 13.944 -0.505 -24.686 1.00 95.31 266 PRO A N 1
ATOM 2173 C CA . PRO A 1 266 ? 15.033 0.375 -24.273 1.00 95.31 266 PRO A CA 1
ATOM 2174 C C . PRO A 1 266 ? 15.893 -0.255 -23.169 1.00 95.31 266 PRO A C 1
ATOM 2176 O O . PRO A 1 266 ? 17.090 -0.010 -23.134 1.00 95.31 266 PRO A O 1
ATOM 2179 N N . PHE A 1 267 ? 15.293 -1.091 -22.313 1.00 97.62 267 PHE A N 1
ATOM 2180 C CA . PHE A 1 267 ? 15.969 -1.796 -21.227 1.00 97.62 267 PHE A CA 1
ATOM 2181 C C . PHE A 1 267 ? 15.476 -3.238 -21.140 1.00 97.62 267 PHE A C 1
ATOM 2183 O O . PHE A 1 267 ? 14.278 -3.503 -21.284 1.00 97.62 267 PHE A O 1
ATOM 2190 N N . THR A 1 268 ? 16.396 -4.161 -20.880 1.00 97.94 268 THR A N 1
ATOM 2191 C CA . THR A 1 268 ? 16.088 -5.575 -20.619 1.00 97.94 268 THR A CA 1
ATOM 2192 C C . THR A 1 268 ? 16.379 -5.987 -19.187 1.00 97.94 268 THR A C 1
ATOM 2194 O O . THR A 1 268 ? 15.918 -7.043 -18.787 1.00 97.94 268 THR A O 1
ATOM 2197 N N . ASP A 1 269 ? 17.103 -5.181 -18.416 1.00 98.44 269 ASP A N 1
ATOM 2198 C CA . ASP A 1 269 ? 17.420 -5.436 -17.011 1.00 98.44 269 ASP A CA 1
ATOM 2199 C C . ASP A 1 269 ? 16.726 -4.409 -16.104 1.00 98.44 269 ASP A C 1
ATOM 2201 O O . ASP A 1 269 ? 16.691 -3.212 -16.410 1.00 98.44 269 ASP A O 1
ATOM 2205 N N . ALA A 1 270 ? 16.140 -4.876 -14.999 1.00 98.31 270 ALA A N 1
ATOM 2206 C CA . ALA A 1 270 ? 15.372 -4.023 -14.096 1.00 98.31 270 ALA A CA 1
ATOM 2207 C C . ALA A 1 270 ? 16.242 -2.992 -13.357 1.00 98.31 270 ALA A C 1
ATOM 2209 O O . ALA A 1 270 ? 15.803 -1.855 -13.162 1.00 98.31 270 ALA A O 1
ATOM 2210 N N . ALA A 1 271 ? 17.465 -3.358 -12.952 1.00 98.31 271 ALA A N 1
ATOM 2211 C CA . ALA A 1 271 ? 18.369 -2.442 -12.260 1.00 98.31 271 ALA A CA 1
ATOM 2212 C C . ALA A 1 271 ? 18.901 -1.369 -13.212 1.00 98.31 271 ALA A C 1
ATOM 2214 O O . ALA A 1 271 ? 18.936 -0.196 -12.841 1.00 98.31 271 ALA A O 1
ATOM 2215 N N . GLU A 1 272 ? 19.250 -1.748 -14.445 1.00 98.00 272 GLU A N 1
ATOM 2216 C CA . GLU A 1 272 ? 19.637 -0.791 -15.488 1.00 98.00 272 GLU A CA 1
ATOM 2217 C C . GLU A 1 272 ? 18.505 0.207 -15.766 1.00 98.00 272 GLU A C 1
ATOM 2219 O O . GLU A 1 272 ? 18.724 1.421 -15.738 1.00 98.00 272 GLU A O 1
ATOM 2224 N N . MET A 1 273 ? 17.279 -0.299 -15.951 1.00 97.69 273 MET A N 1
ATOM 2225 C CA . MET A 1 273 ? 16.105 0.540 -16.183 1.00 97.69 273 MET A CA 1
ATOM 2226 C C . MET A 1 273 ? 15.901 1.534 -15.039 1.00 97.69 273 MET A C 1
ATOM 2228 O O . MET A 1 273 ? 15.781 2.734 -15.282 1.00 97.69 273 MET A O 1
ATOM 2232 N N . ILE A 1 274 ? 15.912 1.070 -13.786 1.00 97.69 274 ILE A N 1
ATOM 2233 C CA . ILE A 1 274 ? 15.726 1.954 -12.631 1.00 97.69 274 ILE A CA 1
ATOM 2234 C C . ILE A 1 274 ? 16.854 2.975 -12.514 1.00 97.69 274 ILE A C 1
ATOM 2236 O O . ILE A 1 274 ? 16.571 4.152 -12.296 1.00 97.69 274 ILE A O 1
ATOM 2240 N N . SER A 1 275 ? 18.107 2.570 -12.716 1.00 97.00 275 SER A N 1
ATOM 2241 C CA . SER A 1 275 ? 19.237 3.497 -12.684 1.00 97.00 275 SER A CA 1
ATOM 2242 C C . SER A 1 275 ? 19.081 4.642 -13.690 1.00 97.00 275 SER A C 1
ATOM 2244 O O . SER A 1 275 ? 19.480 5.764 -13.387 1.00 97.00 275 SER A O 1
ATOM 2246 N N . ALA A 1 276 ? 18.510 4.382 -14.868 1.00 96.88 276 ALA A N 1
ATOM 2247 C CA . ALA A 1 276 ? 18.300 5.400 -15.895 1.00 96.88 276 ALA A CA 1
ATOM 2248 C C . ALA A 1 276 ? 17.042 6.254 -15.650 1.00 96.88 276 ALA A C 1
ATOM 2250 O O . ALA A 1 276 ? 17.020 7.444 -15.959 1.00 96.88 276 ALA A O 1
ATOM 2251 N N . GLU A 1 277 ? 15.986 5.661 -15.094 1.00 96.19 277 GLU A N 1
ATOM 2252 C CA . GLU A 1 277 ? 14.636 6.229 -15.142 1.00 96.19 277 GLU A CA 1
ATOM 2253 C C . GLU A 1 277 ? 14.074 6.699 -13.792 1.00 96.19 277 GLU A C 1
ATOM 2255 O O . GLU A 1 277 ? 13.023 7.352 -13.758 1.00 96.19 277 GLU A O 1
ATOM 2260 N N . VAL A 1 278 ? 14.740 6.405 -12.668 1.00 92.06 278 VAL A N 1
ATOM 2261 C CA . VAL A 1 278 ? 14.216 6.710 -11.322 1.00 92.06 278 VAL A CA 1
ATOM 2262 C C . VAL A 1 278 ? 13.948 8.202 -11.108 1.00 92.06 278 VAL A C 1
ATOM 2264 O O . VAL A 1 278 ? 12.949 8.573 -10.489 1.00 92.06 278 VAL A O 1
ATOM 2267 N N . HIS A 1 279 ? 14.775 9.078 -11.688 1.00 91.00 279 HIS A N 1
ATOM 2268 C CA . HIS A 1 279 ? 14.616 10.535 -11.600 1.00 91.00 279 HIS A CA 1
ATOM 2269 C C . HIS A 1 279 ? 13.292 11.023 -12.212 1.00 91.00 279 HIS A C 1
ATOM 2271 O O . HIS A 1 279 ? 12.804 12.102 -11.877 1.00 91.00 279 HIS A O 1
ATOM 2277 N N . HIS A 1 280 ? 12.675 10.206 -13.070 1.00 91.25 280 HIS A N 1
ATOM 2278 C CA . HIS A 1 280 ? 11.398 10.469 -13.724 1.00 91.25 280 HIS A CA 1
ATOM 2279 C C . HIS A 1 280 ? 10.228 9.675 -13.119 1.00 91.25 280 HIS A C 1
ATOM 2281 O O . HIS A 1 280 ? 9.105 9.786 -13.611 1.00 91.25 280 HIS A O 1
ATOM 2287 N N . ALA A 1 281 ? 10.451 8.880 -12.066 1.00 89.31 281 ALA A N 1
ATOM 2288 C CA . ALA A 1 281 ? 9.401 8.073 -11.437 1.00 89.31 281 ALA A CA 1
ATOM 2289 C C . ALA A 1 281 ? 8.401 8.922 -10.629 1.00 89.31 281 ALA A C 1
ATOM 2291 O O . ALA A 1 281 ? 7.244 8.537 -10.475 1.00 89.31 281 ALA A O 1
ATOM 2292 N N . GLY A 1 282 ? 8.815 10.102 -10.152 1.00 92.50 282 GLY A N 1
ATOM 2293 C CA . GLY A 1 282 ? 7.974 10.972 -9.324 1.00 92.50 282 GLY A CA 1
ATOM 2294 C C . GLY A 1 282 ? 7.970 10.574 -7.847 1.00 92.50 282 GLY A C 1
ATOM 2295 O O . GLY A 1 282 ? 6.905 10.532 -7.223 1.00 92.50 282 GLY A O 1
ATOM 2296 N N . LEU A 1 283 ? 9.162 10.297 -7.305 1.00 95.31 283 LEU A N 1
ATOM 2297 C CA . LEU A 1 283 ? 9.383 9.958 -5.899 1.00 95.31 283 LEU A CA 1
ATOM 2298 C C . LEU A 1 283 ? 8.772 10.991 -4.931 1.00 95.31 283 LEU A C 1
ATOM 2300 O O . LEU A 1 283 ? 8.424 12.125 -5.292 1.00 95.31 283 LEU A O 1
ATOM 2304 N N . GLY A 1 284 ? 8.642 10.593 -3.665 1.00 93.12 284 GLY A N 1
ATOM 2305 C CA . GLY A 1 284 ? 8.400 11.519 -2.567 1.00 93.12 284 GLY A CA 1
ATOM 2306 C C . GLY A 1 284 ? 9.399 12.679 -2.606 1.00 93.12 284 GLY A C 1
ATOM 2307 O O . GLY A 1 284 ? 10.586 12.475 -2.822 1.00 93.12 284 GLY A O 1
ATOM 2308 N N . LYS A 1 285 ? 8.925 13.912 -2.398 1.00 93.88 285 LYS A N 1
ATOM 2309 C CA . LYS A 1 285 ? 9.731 15.134 -2.574 1.00 93.88 285 LYS A CA 1
ATOM 2310 C C . LYS A 1 285 ? 10.962 15.187 -1.667 1.00 93.88 285 LYS A C 1
ATOM 2312 O O . LYS A 1 285 ? 11.906 15.891 -1.993 1.00 93.88 285 LYS A O 1
ATOM 2317 N N . ALA A 1 286 ? 10.904 14.513 -0.520 1.00 94.25 286 ALA A N 1
ATOM 2318 C CA . ALA A 1 286 ? 12.005 14.455 0.436 1.00 94.25 286 ALA A CA 1
ATOM 2319 C C . ALA A 1 286 ? 12.989 13.307 0.159 1.00 94.25 286 ALA A C 1
ATOM 2321 O O . ALA A 1 286 ? 14.044 13.269 0.778 1.00 94.25 286 ALA A O 1
ATOM 2322 N N . ILE A 1 287 ? 12.645 12.365 -0.726 1.00 96.06 287 ILE A N 1
ATOM 2323 C CA . ILE A 1 287 ? 13.518 11.245 -1.078 1.00 96.06 287 ILE A CA 1
ATOM 2324 C C . ILE A 1 287 ? 14.438 11.708 -2.202 1.00 96.06 287 ILE A C 1
ATOM 2326 O O . ILE A 1 287 ? 13.974 11.993 -3.306 1.00 96.06 287 ILE A O 1
ATOM 2330 N N . ASP A 1 288 ? 15.734 11.796 -1.910 1.00 95.56 288 ASP A N 1
ATOM 2331 C CA . ASP A 1 288 ? 16.734 12.216 -2.886 1.00 95.56 288 ASP A CA 1
ATOM 2332 C C . ASP A 1 288 ? 17.161 11.033 -3.771 1.00 95.56 288 ASP A C 1
ATOM 2334 O O . ASP A 1 288 ? 17.851 10.128 -3.284 1.00 95.56 288 ASP A O 1
ATOM 2338 N N . PRO A 1 289 ? 16.815 11.023 -5.073 1.00 94.56 289 PRO A N 1
ATOM 2339 C CA . PRO A 1 289 ? 17.227 9.956 -5.975 1.00 94.56 289 PRO A CA 1
ATOM 2340 C C . PRO A 1 289 ? 18.746 9.891 -6.186 1.00 94.56 289 PRO A C 1
ATOM 2342 O O . PRO A 1 289 ? 19.241 8.840 -6.577 1.00 94.56 289 PRO A O 1
ATOM 2345 N N . ALA A 1 290 ? 19.504 10.964 -5.927 1.00 94.69 290 ALA A N 1
ATOM 2346 C CA . ALA A 1 290 ? 20.963 10.940 -6.050 1.00 94.69 290 ALA A CA 1
ATOM 2347 C C . ALA A 1 290 ? 21.644 10.101 -4.951 1.00 94.69 290 ALA A C 1
ATOM 2349 O O . ALA A 1 290 ? 22.757 9.622 -5.150 1.00 94.69 290 ALA A O 1
ATOM 2350 N N . SER A 1 291 ? 20.966 9.880 -3.819 1.00 96.25 291 SER A N 1
ATOM 2351 C CA . SER A 1 291 ? 21.442 9.020 -2.722 1.00 96.25 291 SER A CA 1
ATOM 2352 C C . SER A 1 291 ? 21.184 7.522 -2.947 1.00 96.25 291 SER A C 1
ATOM 2354 O O . SER A 1 291 ? 21.494 6.694 -2.083 1.00 96.25 291 SER A O 1
ATOM 2356 N N . MET A 1 292 ? 20.578 7.167 -4.086 1.00 97.56 292 MET A N 1
ATOM 2357 C CA . MET A 1 292 ? 20.085 5.821 -4.341 1.00 97.56 292 MET A CA 1
ATOM 2358 C C . MET A 1 292 ? 21.221 4.802 -4.464 1.00 97.56 292 MET A C 1
ATOM 2360 O O . MET A 1 292 ? 22.183 4.995 -5.205 1.00 97.56 292 MET A O 1
ATOM 2364 N N . SER A 1 293 ? 21.065 3.663 -3.797 1.00 98.06 293 SER A N 1
ATOM 2365 C CA . SER A 1 293 ? 21.822 2.440 -4.068 1.00 98.06 293 SER A CA 1
ATOM 2366 C C . SER A 1 293 ? 20.877 1.344 -4.554 1.00 98.06 293 SER A C 1
ATOM 2368 O O . SER A 1 293 ? 19.764 1.212 -4.045 1.00 98.06 293 SER A O 1
ATOM 2370 N N . ILE A 1 294 ? 21.326 0.562 -5.536 1.00 98.38 294 ILE A N 1
ATOM 2371 C CA . ILE A 1 294 ? 20.560 -0.536 -6.131 1.00 98.38 294 ILE A CA 1
ATOM 2372 C C . ILE A 1 294 ? 21.243 -1.855 -5.779 1.00 98.38 294 ILE A C 1
ATOM 2374 O O . ILE A 1 294 ? 22.445 -2.007 -5.997 1.00 98.38 294 ILE A O 1
ATOM 2378 N N . TYR A 1 295 ? 20.469 -2.816 -5.285 1.00 98.50 295 TYR A N 1
ATOM 2379 C CA . TYR A 1 295 ? 20.901 -4.196 -5.096 1.00 98.50 295 TYR A CA 1
ATOM 2380 C C . TYR A 1 295 ? 19.949 -5.118 -5.848 1.00 98.50 295 TYR A C 1
ATOM 2382 O O . TYR A 1 295 ? 18.728 -4.956 -5.786 1.00 98.50 295 TYR A O 1
ATOM 2390 N N . SER A 1 296 ? 20.507 -6.080 -6.571 1.00 97.94 296 SER A N 1
ATOM 2391 C CA . SER A 1 296 ? 19.764 -7.001 -7.423 1.00 97.94 296 SER A CA 1
ATOM 2392 C C . SER A 1 296 ? 19.894 -8.435 -6.921 1.00 97.94 296 SER A C 1
ATOM 2394 O O . SER A 1 296 ? 20.927 -8.827 -6.377 1.00 97.94 296 SER A O 1
ATOM 2396 N N . GLN A 1 297 ? 18.847 -9.232 -7.132 1.00 97.75 297 GLN A N 1
ATOM 2397 C CA . GLN A 1 297 ? 18.883 -10.687 -6.969 1.00 97.75 297 GLN A CA 1
ATOM 2398 C C . GLN A 1 297 ? 19.418 -11.109 -5.585 1.00 97.75 297 GLN A C 1
ATOM 2400 O O . GLN A 1 297 ? 18.924 -10.660 -4.553 1.00 97.75 297 GLN A O 1
ATOM 2405 N N . GLU A 1 298 ? 20.457 -11.946 -5.556 1.00 97.62 298 GLU A N 1
ATOM 2406 C CA . GLU A 1 298 ? 21.074 -12.461 -4.337 1.00 97.62 298 GLU A CA 1
ATOM 2407 C C . GLU A 1 298 ? 21.598 -11.345 -3.416 1.00 97.62 298 GLU A C 1
ATOM 2409 O O . GLU A 1 298 ? 21.495 -11.456 -2.193 1.00 97.62 298 GLU A O 1
ATOM 2414 N N . ASP A 1 299 ? 22.114 -10.246 -3.977 1.00 98.06 299 ASP A N 1
ATOM 2415 C CA . ASP A 1 299 ? 22.570 -9.106 -3.179 1.00 98.06 299 ASP A CA 1
ATOM 2416 C C . ASP A 1 299 ? 21.395 -8.368 -2.537 1.00 98.06 299 ASP A C 1
ATOM 2418 O O . ASP A 1 299 ? 21.513 -7.923 -1.395 1.00 98.06 299 ASP A O 1
ATOM 2422 N N . ALA A 1 300 ? 20.242 -8.296 -3.212 1.00 97.94 300 ALA A N 1
ATOM 2423 C CA . ALA A 1 300 ? 19.023 -7.755 -2.616 1.00 97.94 300 ALA A CA 1
ATOM 2424 C C . ALA A 1 300 ? 18.583 -8.593 -1.405 1.00 97.94 300 ALA A C 1
ATOM 2426 O O . ALA A 1 300 ? 18.296 -8.025 -0.354 1.00 97.94 300 ALA A O 1
ATOM 2427 N N . VAL A 1 301 ? 18.623 -9.930 -1.503 1.00 97.50 301 VAL A N 1
ATOM 2428 C CA . VAL A 1 301 ? 18.303 -10.826 -0.374 1.00 97.50 301 VAL A CA 1
ATOM 2429 C C . VAL A 1 301 ? 19.275 -10.625 0.791 1.00 97.50 301 VAL A C 1
ATOM 2431 O O . VAL A 1 301 ? 18.868 -10.563 1.945 1.00 97.50 301 VAL A O 1
ATOM 2434 N N . LYS A 1 302 ? 20.577 -10.502 0.513 1.00 97.50 302 LYS A N 1
ATOM 2435 C CA . LYS A 1 302 ? 21.601 -10.336 1.561 1.00 97.50 302 LYS A CA 1
ATOM 2436 C C . LYS A 1 302 ? 21.554 -8.976 2.257 1.00 97.50 302 LYS A C 1
ATOM 2438 O O . LYS A 1 302 ? 22.082 -8.851 3.361 1.00 97.50 302 LYS A O 1
ATOM 2443 N N . LYS A 1 303 ? 21.040 -7.944 1.584 1.00 97.06 303 LYS A N 1
ATOM 2444 C CA . LYS A 1 303 ? 21.081 -6.551 2.058 1.00 97.06 303 LYS A CA 1
ATOM 2445 C C . LYS A 1 303 ? 19.758 -6.044 2.604 1.00 97.06 303 LYS A C 1
ATOM 2447 O O . LYS A 1 303 ? 19.785 -5.107 3.397 1.00 97.06 303 LYS A O 1
ATOM 2452 N N . ALA A 1 304 ? 18.635 -6.611 2.177 1.00 97.00 304 ALA A N 1
ATOM 2453 C CA . ALA A 1 304 ? 17.332 -6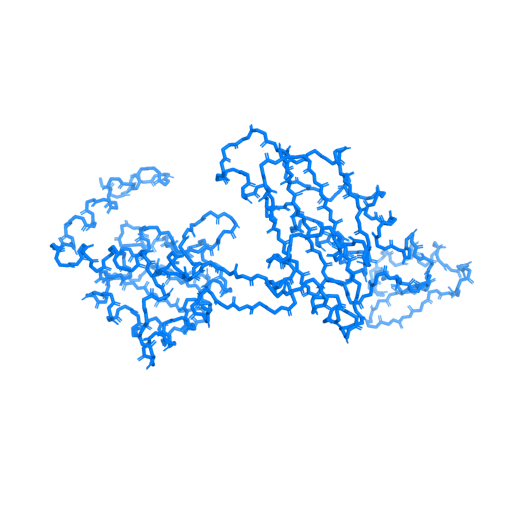.203 2.674 1.00 97.00 304 ALA A CA 1
ATOM 2454 C C . ALA A 1 304 ? 17.171 -6.559 4.156 1.00 97.00 304 ALA A C 1
ATOM 2456 O O . ALA A 1 304 ? 17.764 -7.515 4.661 1.00 97.00 304 ALA A O 1
ATOM 2457 N N . ASP A 1 305 ? 16.334 -5.784 4.845 1.00 96.25 305 ASP A N 1
ATOM 2458 C CA . ASP A 1 305 ? 15.912 -6.131 6.194 1.00 96.25 305 ASP A CA 1
ATOM 2459 C C . ASP A 1 305 ? 15.214 -7.512 6.181 1.00 96.25 305 ASP A C 1
ATOM 2461 O O . ASP A 1 305 ? 14.297 -7.735 5.381 1.00 96.25 305 ASP A O 1
ATOM 2465 N N . PRO A 1 306 ? 15.618 -8.462 7.043 1.00 96.25 306 PRO A N 1
ATOM 2466 C CA . PRO A 1 306 ? 15.045 -9.804 7.039 1.00 96.25 306 PRO A CA 1
ATOM 2467 C C . PRO A 1 306 ? 13.536 -9.846 7.323 1.00 96.25 306 PRO A C 1
ATOM 2469 O O . PRO A 1 306 ? 12.839 -10.725 6.812 1.00 96.25 306 PRO A O 1
ATOM 2472 N N . VAL A 1 307 ? 13.002 -8.916 8.128 1.00 95.50 307 VAL A N 1
ATOM 2473 C CA . VAL A 1 307 ? 11.561 -8.868 8.435 1.00 95.50 307 VAL A CA 1
ATOM 2474 C C . VAL A 1 307 ? 10.787 -8.379 7.216 1.00 95.50 307 VAL A C 1
ATOM 2476 O O . VAL A 1 307 ? 9.741 -8.937 6.888 1.00 95.50 307 VAL A O 1
ATOM 2479 N N . MET A 1 308 ? 11.331 -7.388 6.515 1.00 95.81 308 MET A N 1
ATOM 2480 C CA . MET A 1 308 ? 10.808 -6.883 5.250 1.00 95.81 308 MET A CA 1
ATOM 2481 C C . MET A 1 308 ? 10.781 -7.968 4.161 1.00 95.81 308 MET A C 1
ATOM 2483 O O . MET A 1 308 ? 9.771 -8.118 3.477 1.00 95.81 308 MET A O 1
ATOM 2487 N N . LEU A 1 309 ? 11.842 -8.774 4.038 1.00 96.69 309 LEU A N 1
ATOM 2488 C CA . LEU A 1 309 ? 11.866 -9.934 3.133 1.00 96.69 309 LEU A CA 1
ATOM 2489 C C . LEU A 1 309 ? 10.796 -10.962 3.496 1.00 96.69 309 LEU A C 1
ATOM 2491 O O . LEU A 1 309 ? 10.043 -11.406 2.631 1.00 96.69 309 LEU A O 1
ATOM 2495 N N . ALA A 1 310 ? 10.695 -11.311 4.781 1.00 95.81 310 ALA A N 1
ATOM 2496 C CA . ALA A 1 310 ? 9.681 -12.245 5.251 1.00 95.81 310 ALA A CA 1
ATOM 2497 C C . ALA A 1 310 ? 8.264 -11.734 4.942 1.00 95.81 310 ALA A C 1
ATOM 2499 O O . ALA A 1 310 ? 7.401 -12.514 4.542 1.00 95.81 310 ALA A O 1
ATOM 2500 N N . GLN A 1 311 ? 8.026 -10.429 5.106 1.00 95.00 311 GLN A N 1
ATOM 2501 C CA . GLN A 1 311 ? 6.758 -9.785 4.771 1.00 95.00 311 GLN A CA 1
ATOM 2502 C C . GLN A 1 311 ? 6.449 -9.857 3.274 1.00 95.00 311 GLN A C 1
ATOM 2504 O O . GLN A 1 311 ? 5.323 -10.194 2.911 1.00 95.00 311 GLN A O 1
ATOM 2509 N N . LEU A 1 312 ? 7.445 -9.608 2.422 1.00 96.56 312 LEU A N 1
ATOM 2510 C CA . LEU A 1 312 ? 7.293 -9.683 0.973 1.00 96.56 312 LEU A CA 1
ATOM 2511 C C . LEU A 1 312 ? 6.964 -11.109 0.506 1.00 96.56 312 LEU A C 1
ATOM 2513 O O . LEU A 1 312 ? 6.042 -11.307 -0.285 1.00 96.56 312 LEU A O 1
ATOM 2517 N N . PHE A 1 313 ? 7.697 -12.114 0.990 1.00 95.25 313 PHE A N 1
ATOM 2518 C CA . PHE A 1 313 ? 7.520 -13.491 0.523 1.00 95.25 313 PHE A CA 1
ATOM 2519 C C . PHE A 1 313 ? 6.268 -14.153 1.100 1.00 95.25 313 PHE A C 1
ATOM 2521 O O . PHE A 1 313 ? 5.538 -14.837 0.372 1.00 95.25 313 PHE A O 1
ATOM 2528 N N . ASN A 1 314 ? 5.976 -13.876 2.370 1.00 93.12 314 ASN A N 1
ATOM 2529 C CA . ASN A 1 314 ? 4.842 -14.428 3.091 1.00 93.12 314 ASN A CA 1
ATOM 2530 C C . ASN A 1 314 ? 4.099 -13.317 3.853 1.00 93.12 314 ASN A C 1
ATOM 2532 O O . ASN A 1 314 ? 4.370 -13.098 5.039 1.00 93.12 314 ASN A O 1
ATOM 2536 N N . PRO A 1 315 ? 3.175 -12.579 3.219 1.00 91.00 315 PRO A N 1
ATOM 2537 C CA . PRO A 1 315 ? 2.450 -11.524 3.907 1.00 91.00 315 PRO A CA 1
ATOM 2538 C C . PRO A 1 315 ? 1.415 -12.131 4.845 1.00 91.00 315 PRO A C 1
ATOM 2540 O O . PRO A 1 315 ? 0.377 -12.630 4.416 1.00 91.00 315 PRO A O 1
ATOM 2543 N N . LEU A 1 316 ? 1.710 -12.041 6.136 1.00 91.75 316 LEU A N 1
ATOM 2544 C CA . LEU A 1 316 ? 0.789 -12.390 7.201 1.00 91.75 316 LEU A CA 1
ATOM 2545 C C . LEU A 1 316 ? 0.085 -11.121 7.668 1.00 91.75 316 LEU A C 1
ATOM 2547 O O . LEU A 1 316 ? 0.679 -10.038 7.721 1.00 91.75 316 LEU A O 1
ATOM 2551 N N . MET A 1 317 ? -1.182 -11.255 8.028 1.00 93.56 317 MET A N 1
ATOM 2552 C CA . MET A 1 317 ? -1.924 -10.213 8.712 1.00 93.56 317 MET A CA 1
ATOM 2553 C C . MET A 1 317 ? -1.364 -10.021 10.130 1.00 93.56 317 MET A C 1
ATOM 2555 O O . MET A 1 317 ? -0.922 -10.985 10.757 1.00 93.56 317 MET A O 1
ATOM 2559 N N . PRO A 1 318 ? -1.424 -8.800 10.696 1.00 92.25 318 PRO A N 1
ATOM 2560 C CA . PRO A 1 318 ? -0.856 -8.513 12.017 1.00 92.25 318 PRO A CA 1
ATOM 2561 C C . PRO A 1 318 ? -1.353 -9.409 13.165 1.00 92.25 318 PRO A C 1
ATOM 2563 O O . PRO A 1 318 ? -0.680 -9.527 14.184 1.00 92.25 318 PRO A O 1
ATOM 2566 N N . TRP A 1 319 ? -2.538 -10.013 13.033 1.00 94.25 319 TRP A N 1
ATOM 2567 C CA . TRP A 1 319 ? -3.141 -10.871 14.057 1.00 94.25 319 TRP A CA 1
ATOM 2568 C C . TRP A 1 319 ? -2.829 -12.368 13.895 1.00 94.25 319 TRP A C 1
ATOM 2570 O O . TRP A 1 319 ? -3.281 -13.165 14.716 1.00 94.25 319 TRP A O 1
ATOM 2580 N N . GLU A 1 320 ? -2.059 -12.762 12.877 1.00 91.44 320 GLU A N 1
ATOM 2581 C CA . GLU A 1 320 ? -1.768 -14.173 12.581 1.00 91.44 320 GLU A CA 1
ATOM 2582 C C . GLU A 1 320 ? -0.515 -14.719 13.286 1.00 91.44 320 GLU A C 1
ATOM 2584 O O . GLU A 1 320 ? -0.375 -15.936 13.401 1.00 91.44 320 GLU A O 1
ATOM 2589 N N . PHE A 1 321 ? 0.363 -13.858 13.814 1.00 85.88 321 PHE A N 1
ATOM 2590 C CA . PHE A 1 321 ? 1.646 -14.244 14.426 1.00 85.88 321 PHE A CA 1
ATOM 2591 C C . PHE A 1 321 ? 1.852 -13.696 15.843 1.00 85.88 321 PHE A C 1
ATOM 2593 O O . PHE A 1 321 ? 1.154 -12.744 16.259 1.00 85.88 321 PHE A O 1
#

Solvent-accessible surface area (backbone atoms only — not comparable to full-atom values): 17647 Å² total; per-residue (Å²): 118,81,91,72,63,84,50,80,73,67,41,49,63,59,53,50,53,51,51,60,77,67,50,56,74,68,48,50,52,24,32,52,48,44,49,37,31,32,49,20,59,68,28,52,33,53,50,90,70,54,18,12,45,32,75,67,45,45,42,50,47,20,54,69,47,73,22,37,71,50,28,35,62,52,42,41,71,59,54,83,58,37,75,47,57,75,83,62,82,47,76,96,80,86,48,37,39,36,30,38,31,87,87,40,42,90,39,54,64,32,74,45,30,35,57,67,35,50,50,50,50,27,49,51,29,44,51,39,72,77,58,72,59,66,28,39,46,55,36,57,83,81,75,46,73,59,69,69,56,56,53,51,51,50,64,73,65,70,50,20,38,41,29,40,35,27,56,50,62,99,64,60,67,76,60,44,52,42,29,53,47,42,26,46,55,21,47,49,54,45,37,40,73,74,66,36,42,66,76,45,74,47,74,52,71,62,98,60,34,33,38,36,38,36,37,20,67,43,43,63,52,71,57,63,43,79,44,82,53,51,47,70,88,45,81,72,34,56,64,52,45,70,75,34,53,83,36,93,69,40,53,64,45,79,54,98,69,17,35,29,32,50,41,74,52,96,56,39,41,54,66,62,40,44,75,73,42,52,88,74,35,62,52,18,91,70,57,52,70,88,54,53,45,81,31,54,45,72,52,18,66,75,67,49,57,55,47,58,51,42,42,62,79,55,73,70,59,46,55,77,94

Nearest PDB structures (foldseek):
  1uet-assembly1_A  TM=7.910E-01  e=1.970E-25  Archaeoglobus fulgidus
  3ov7-assembly1_A  TM=8.046E-01  e=4.650E-25  Archaeoglobus fulgidus
  1ueu-assembly1_A  TM=7.982E-01  e=4.906E-25  Archaeoglobus fulgidus
  4x4p-assembly6_E  TM=8.277E-01  e=2.328E-24  Archaeoglobus fulgidus DSM 4304
  3ovb-assembly1_A  TM=7.957E-01  e=1.098E-24  Archaeoglobus fulgidus

Foldseek 3Di:
DLVPDDDPVSCVVVLVVVLVVQDDPQLVVLLVVQQLLCVLQQAEDLDLLSLHAYSSNSSVLSSQQVGNLSSLVVLLPDFQQDEAERPDAADDDHGRYAYQDPSHNVDGNSRSHHVVSSVSSSVSSVVCVVPNDCSSRVFDDFDFDDLVVLLVLLVVLQWKKKKKKFWQFPDDPSLSSNLLSQLLVLLQVLCVVLPFHFPDWDWDDDPTMTMIMTTTRYQFADQKDKDWAAFPPDPCVVVVQVVACPPPQHHWDDDPRTTIDIDTRPDGGSQVSCVVCSVVSPGRPRTDPVRMDMDIDPRSSVPDDRSRSCCGSPPDRSSPD

Sequence (321 aa):
TPNHIRTSVDRTPFHADYIINHTDEKLRDDIRLMKRFMKGIGTYGAEPDVRGFSGYLCELITIKYGGFLWAVRRAAQWKVGTTVFIEEKGEPMKGPLVFYDPVDKNRNVASAVHEDTLSRFISACKDYLENPDRRFFFPNKRTAPPAEELMAEWKQRDTGLLLLTFDRPDIIPENLHAQVWKSQYAVEKKLNSYGFEVLRAEHGEDEKKVSLLFELSSFTLPALFTHDGPPVHVETAEGFLEKWMDNEFGRPFIADGRWRVVSRRPFTDAAEMISAEVHHAGLGKAIDPASMSIYSQEDAVKKADPVMLAQLFNPLMPWEF